Protein AF-A0A383CBG5-F1 (afdb_monomer)

Foldseek 3Di:
DPLAALQLQLQVCLLQLHHSDRPDQPPPDPVSVVVVVVSVVVCVVPVVCRPPGNAAFLAQEEEEDAVVCVVVVNCQQVLVSVLLVLQCLQQQHDYHYYYLVCVVVDPLQSHQEYEYEQCVSHDCVVVLVCVVVNRAYAYEYADDDPVSVVVCVVSVHNYQYDFDRDDDDNGPRVSSVVVCCVRVPDHQWDWPDGSQWHWTWHDDVPDIDIRIRGRDFQPPFDDDDPVSGGDGDDIDTPDGD

InterPro domains:
  IPR029062 Class I glutamine amidotransferase-like [G3DSA:3.40.50.880] (58-203)

Mean predicted aligned error: 8.1 Å

pLDDT: mean 79.39, std 11.66, range [37.66, 95.56]

Structure (mmCIF, N/CA/C/O backbone):
data_AF-A0A383CBG5-F1
#
_entry.id   AF-A0A383CBG5-F1
#
loop_
_atom_site.group_PDB
_atom_site.id
_atom_site.type_symbol
_atom_site.label_atom_id
_atom_site.label_alt_id
_atom_site.label_comp_id
_atom_site.label_asym_id
_atom_site.label_entity_id
_atom_site.label_seq_id
_atom_site.pdbx_PDB_ins_code
_atom_site.Cartn_x
_atom_site.Cartn_y
_atom_site.Cartn_z
_atom_site.occupancy
_atom_site.B_iso_or_equiv
_atom_site.auth_seq_id
_atom_site.auth_comp_id
_atom_site.auth_asym_id
_atom_site.auth_atom_id
_atom_site.pdbx_PDB_model_num
ATOM 1 N N . TYR A 1 1 ? 3.954 9.211 -10.609 1.00 37.66 1 TYR A N 1
ATOM 2 C CA . TYR A 1 1 ? 4.202 7.925 -11.284 1.00 37.66 1 TYR A CA 1
ATOM 3 C C . TYR A 1 1 ? 5.132 8.175 -12.455 1.00 37.66 1 TYR A C 1
ATOM 5 O O . TYR A 1 1 ? 4.935 9.170 -13.144 1.00 37.66 1 TYR A O 1
ATOM 13 N N . ASP A 1 2 ? 6.171 7.361 -12.637 1.00 48.19 2 ASP A N 1
ATOM 14 C CA . ASP A 1 2 ? 7.091 7.518 -13.769 1.00 48.19 2 ASP A CA 1
ATOM 15 C C . ASP A 1 2 ? 6.611 6.664 -14.949 1.00 48.19 2 ASP A C 1
ATOM 17 O O . ASP A 1 2 ? 6.934 5.485 -15.063 1.00 48.19 2 ASP A O 1
ATOM 21 N N . PHE A 1 3 ? 5.782 7.275 -15.797 1.00 40.53 3 PHE A N 1
ATOM 22 C CA . PHE A 1 3 ? 5.119 6.630 -16.934 1.00 40.53 3 PHE A CA 1
ATOM 23 C C . PHE A 1 3 ? 6.060 6.285 -18.102 1.00 40.53 3 PHE A C 1
ATOM 25 O O . PHE A 1 3 ? 5.602 5.758 -19.112 1.00 40.53 3 PHE A O 1
ATOM 32 N N . TYR A 1 4 ? 7.360 6.570 -17.982 1.00 51.75 4 TYR A N 1
ATOM 33 C CA . TYR A 1 4 ? 8.340 6.403 -19.057 1.00 51.75 4 TYR A CA 1
ATOM 34 C C . TYR A 1 4 ? 9.283 5.213 -18.841 1.00 51.75 4 TYR A C 1
ATOM 36 O O . TYR A 1 4 ? 10.259 5.079 -19.574 1.00 51.75 4 TYR A O 1
ATOM 44 N N . ARG A 1 5 ? 9.027 4.353 -17.843 1.00 64.69 5 ARG A N 1
ATOM 45 C CA . ARG A 1 5 ? 9.898 3.227 -17.459 1.00 64.69 5 ARG A CA 1
ATOM 46 C C . ARG A 1 5 ? 9.247 1.874 -17.778 1.00 64.69 5 ARG A C 1
ATOM 48 O O . ARG A 1 5 ? 8.576 1.314 -16.912 1.00 64.69 5 ARG A O 1
ATOM 55 N N . PRO A 1 6 ? 9.434 1.312 -18.983 1.00 64.00 6 PRO A N 1
ATOM 56 C CA . PRO A 1 6 ? 8.722 0.104 -19.389 1.00 64.00 6 PRO A CA 1
ATOM 57 C C . PRO A 1 6 ? 9.034 -1.119 -18.513 1.00 64.00 6 PRO A C 1
ATOM 59 O O . PRO A 1 6 ? 8.096 -1.777 -18.077 1.00 64.00 6 PRO A O 1
ATOM 62 N N . ARG A 1 7 ? 10.304 -1.398 -18.168 1.00 69.81 7 ARG A N 1
ATOM 63 C CA . ARG A 1 7 ? 10.644 -2.567 -17.326 1.00 69.81 7 ARG A CA 1
ATOM 64 C C . ARG A 1 7 ? 10.063 -2.454 -15.920 1.00 69.81 7 ARG A C 1
ATOM 66 O O . ARG A 1 7 ? 9.447 -3.396 -15.441 1.00 69.81 7 ARG A O 1
ATOM 73 N N . TYR A 1 8 ? 10.237 -1.287 -15.298 1.00 72.44 8 TYR A N 1
ATOM 74 C CA . TYR A 1 8 ? 9.659 -0.944 -13.997 1.00 72.44 8 TYR A CA 1
ATOM 75 C C . TYR A 1 8 ? 8.144 -1.152 -14.008 1.00 72.44 8 TYR A C 1
ATOM 77 O O . TYR A 1 8 ? 7.627 -1.918 -13.207 1.00 72.44 8 TYR A O 1
ATOM 85 N N . MET A 1 9 ? 7.444 -0.507 -14.948 1.00 73.62 9 MET A N 1
ATOM 86 C CA . MET A 1 9 ? 5.984 -0.525 -14.986 1.00 73.62 9 MET A CA 1
ATOM 87 C C . MET A 1 9 ? 5.449 -1.924 -15.238 1.00 73.62 9 MET A C 1
ATOM 89 O O . MET A 1 9 ? 4.504 -2.335 -14.580 1.00 73.62 9 MET A O 1
ATOM 93 N N . MET A 1 10 ? 6.037 -2.654 -16.187 1.00 76.75 10 MET A N 1
ATOM 94 C CA . MET A 1 10 ? 5.589 -4.008 -16.483 1.00 76.75 10 MET A CA 1
ATOM 95 C C . MET A 1 10 ? 5.876 -4.956 -15.321 1.00 76.75 10 MET A C 1
ATOM 97 O O . MET A 1 10 ? 5.038 -5.806 -15.041 1.00 76.75 10 MET A O 1
ATOM 101 N N . ALA A 1 11 ? 7.001 -4.787 -14.619 1.00 80.00 11 ALA A N 1
ATOM 102 C CA . ALA A 1 11 ? 7.347 -5.617 -13.472 1.00 80.00 11 ALA A CA 1
ATOM 103 C C . ALA A 1 11 ? 6.549 -5.313 -12.219 1.00 80.00 11 ALA A C 1
ATOM 105 O O . ALA A 1 11 ? 6.098 -6.249 -11.567 1.00 80.00 11 ALA A 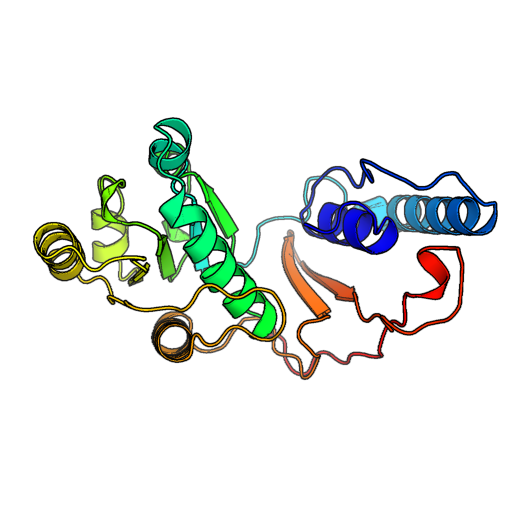O 1
ATOM 106 N N . GLU A 1 12 ? 6.302 -4.044 -11.921 1.00 79.25 12 GLU A N 1
ATOM 107 C CA . GLU A 1 12 ? 5.394 -3.650 -10.850 1.00 79.25 12 GLU A CA 1
ATOM 108 C C . GLU A 1 12 ? 3.965 -4.106 -11.172 1.00 79.25 12 GLU A C 1
ATOM 110 O O . GLU A 1 12 ? 3.332 -4.762 -10.352 1.00 79.25 12 GLU A O 1
ATOM 115 N N . ALA A 1 13 ? 3.469 -3.861 -12.391 1.00 79.44 13 ALA A N 1
ATOM 116 C CA . ALA A 1 13 ? 2.137 -4.298 -12.803 1.00 79.44 13 ALA A CA 1
ATOM 117 C C . ALA A 1 13 ? 1.992 -5.824 -12.724 1.00 79.44 13 ALA A C 1
ATOM 119 O O . ALA A 1 13 ? 1.032 -6.311 -12.129 1.00 79.44 13 ALA A O 1
ATOM 120 N N . ALA A 1 14 ? 2.964 -6.578 -13.249 1.00 82.00 14 ALA A N 1
ATOM 121 C CA . ALA A 1 14 ? 2.980 -8.031 -13.136 1.00 82.00 14 ALA A CA 1
ATOM 122 C C . ALA A 1 14 ? 3.023 -8.476 -11.670 1.00 82.00 14 ALA A C 1
ATOM 124 O O . ALA A 1 14 ? 2.244 -9.344 -11.293 1.00 82.00 14 ALA A O 1
ATOM 125 N N . ALA A 1 15 ? 3.869 -7.865 -10.832 1.00 83.38 15 ALA A N 1
ATOM 126 C CA . ALA A 1 15 ? 3.977 -8.156 -9.400 1.00 83.38 15 ALA A CA 1
ATOM 127 C C . ALA A 1 15 ? 2.712 -7.794 -8.610 1.00 83.38 15 ALA A C 1
ATOM 129 O O . ALA A 1 15 ? 2.429 -8.441 -7.610 1.00 83.38 15 ALA A O 1
ATOM 130 N N . LEU A 1 16 ? 1.910 -6.838 -9.076 1.00 78.31 16 LEU A N 1
ATOM 131 C CA . LEU A 1 16 ? 0.624 -6.467 -8.480 1.00 78.31 16 LEU A CA 1
ATOM 132 C C . LEU A 1 16 ? -0.566 -7.266 -9.043 1.00 78.31 16 LEU A C 1
ATOM 134 O O . LEU A 1 16 ? -1.712 -7.011 -8.673 1.00 78.31 16 LEU A O 1
ATOM 138 N N . GLY A 1 17 ? -0.321 -8.235 -9.932 1.00 75.88 17 GLY A N 1
ATOM 139 C CA . GLY A 1 17 ? -1.361 -9.042 -10.577 1.00 75.88 17 GLY A CA 1
ATOM 140 C C . GLY A 1 17 ? -2.184 -8.264 -11.610 1.00 75.88 17 GLY A C 1
ATOM 141 O O . GLY A 1 17 ? -3.298 -8.670 -11.945 1.00 75.88 17 GLY A O 1
ATOM 142 N N . MET A 1 18 ? -1.661 -7.134 -12.086 1.00 74.19 18 MET A N 1
ATOM 143 C CA . MET A 1 18 ? -2.254 -6.304 -13.128 1.00 74.19 18 MET A CA 1
ATOM 144 C C . MET A 1 18 ? -1.780 -6.741 -14.518 1.00 74.19 18 MET A C 1
ATOM 146 O O . MET A 1 18 ? -0.811 -7.484 -14.677 1.00 74.19 18 MET A O 1
ATOM 150 N N . ILE A 1 19 ? -2.451 -6.232 -15.553 1.00 69.88 19 ILE A N 1
ATOM 151 C CA . ILE A 1 19 ? -1.978 -6.381 -16.930 1.00 69.88 19 ILE A CA 1
ATOM 152 C C . ILE A 1 19 ? -0.661 -5.611 -17.057 1.00 69.88 19 ILE A C 1
ATOM 154 O O . ILE A 1 19 ? -0.638 -4.386 -16.926 1.00 69.88 19 ILE A O 1
ATOM 158 N N . ALA A 1 20 ? 0.424 -6.334 -17.330 1.00 66.62 20 ALA A N 1
ATOM 159 C CA . ALA A 1 20 ? 1.754 -5.780 -17.548 1.00 66.62 20 ALA A CA 1
ATOM 160 C C . ALA A 1 20 ? 1.844 -5.071 -18.910 1.00 66.62 20 ALA A C 1
ATOM 162 O O . ALA A 1 20 ? 2.477 -5.547 -19.850 1.00 66.62 20 ALA A O 1
ATOM 163 N N . GLY A 1 21 ? 1.163 -3.933 -19.025 1.00 60.31 21 GLY A N 1
ATOM 164 C CA . GLY A 1 21 ? 1.212 -3.044 -20.179 1.00 60.31 21 GLY A CA 1
ATOM 165 C C . GLY A 1 21 ? 1.902 -1.737 -19.813 1.00 60.31 21 GLY A C 1
ATOM 166 O O . GLY A 1 21 ? 1.495 -1.050 -18.878 1.00 60.31 21 GLY A O 1
ATOM 167 N N . ALA A 1 22 ? 2.932 -1.355 -20.561 1.00 58.69 22 ALA A N 1
ATOM 168 C CA . ALA A 1 22 ? 3.469 -0.003 -20.477 1.00 58.69 22 ALA A CA 1
ATOM 169 C C . ALA A 1 22 ? 2.603 0.936 -21.341 1.00 58.69 22 ALA A C 1
ATOM 171 O O . ALA A 1 22 ? 2.422 0.706 -22.533 1.00 58.69 22 ALA A O 1
ATOM 172 N N . ILE A 1 23 ? 2.039 1.981 -20.724 1.00 55.19 23 ILE A N 1
ATOM 173 C CA . ILE A 1 23 ? 1.100 2.925 -21.372 1.00 55.19 23 ILE A CA 1
ATOM 174 C C . ILE A 1 23 ? 1.820 3.816 -22.398 1.00 55.19 23 ILE A C 1
ATOM 176 O O . ILE A 1 23 ? 1.244 4.195 -23.413 1.00 55.19 23 ILE A O 1
ATOM 180 N N . ALA A 1 24 ? 3.096 4.119 -22.154 1.00 54.53 24 ALA A N 1
ATOM 181 C CA . ALA A 1 24 ? 3.956 4.871 -23.056 1.00 54.53 24 ALA A CA 1
ATOM 182 C C . ALA A 1 24 ? 5.275 4.111 -23.235 1.00 54.53 24 ALA A C 1
ATOM 184 O O . ALA A 1 24 ? 6.303 4.471 -22.666 1.00 54.53 24 ALA A O 1
ATOM 185 N N . VAL A 1 25 ? 5.244 3.012 -23.992 1.00 55.78 25 VAL A N 1
ATOM 186 C CA . VAL A 1 25 ? 6.484 2.350 -24.416 1.00 55.78 25 VAL A CA 1
ATOM 187 C C . VAL A 1 25 ? 7.185 3.284 -25.404 1.00 55.78 25 VAL A C 1
ATOM 189 O O . VAL A 1 25 ? 6.605 3.597 -26.449 1.00 55.78 25 VAL A O 1
ATOM 192 N N . PRO A 1 26 ? 8.425 3.732 -25.141 1.00 56.59 26 PRO A N 1
ATOM 193 C CA . PRO A 1 26 ? 9.222 4.353 -26.180 1.00 56.59 26 PRO A CA 1
ATOM 194 C C . PRO A 1 26 ? 9.589 3.261 -27.193 1.00 56.59 26 PRO A C 1
ATOM 196 O O . PRO A 1 26 ? 10.608 2.598 -27.072 1.00 56.59 26 PRO A O 1
ATOM 199 N N . HIS A 1 27 ? 8.767 3.063 -28.222 1.00 58.06 27 HIS A N 1
ATOM 200 C CA . HIS A 1 27 ? 9.100 2.226 -29.385 1.00 58.06 27 HIS A CA 1
ATOM 201 C C . HIS A 1 27 ? 10.138 2.906 -30.304 1.00 58.06 27 HIS A C 1
ATOM 203 O O . HIS A 1 27 ? 10.143 2.703 -31.515 1.00 58.06 27 HIS A O 1
ATOM 209 N N . GLY A 1 28 ? 10.989 3.771 -29.748 1.00 65.06 28 GLY A N 1
ATOM 210 C CA . GLY A 1 28 ? 11.859 4.653 -30.521 1.00 65.06 28 GLY A CA 1
ATOM 211 C C . GLY A 1 28 ? 13.150 3.994 -30.999 1.00 65.06 28 GLY A C 1
ATOM 212 O O . GLY A 1 28 ? 13.804 4.546 -31.881 1.00 65.06 28 GLY A O 1
ATOM 213 N N . THR A 1 29 ? 13.537 2.849 -30.420 1.00 73.50 29 THR A N 1
ATOM 214 C CA . THR A 1 29 ? 14.807 2.166 -30.711 1.00 73.50 29 THR A CA 1
ATOM 215 C C . THR A 1 29 ? 14.663 0.640 -30.736 1.00 73.50 29 THR A C 1
ATOM 217 O O . THR A 1 29 ? 13.731 0.076 -30.155 1.00 73.50 29 THR A O 1
ATOM 220 N N . LYS A 1 30 ? 15.604 -0.049 -31.399 1.00 80.00 30 LYS A N 1
ATOM 221 C CA . LYS A 1 30 ? 15.668 -1.520 -31.407 1.00 80.00 30 LYS A CA 1
ATOM 222 C C . LYS A 1 30 ? 15.961 -2.068 -30.009 1.00 80.00 30 LYS A C 1
ATOM 224 O O . LYS A 1 30 ? 15.413 -3.094 -29.619 1.00 80.00 30 LYS A O 1
ATOM 229 N N . GLU A 1 31 ? 16.790 -1.366 -29.249 1.00 75.31 31 GLU A N 1
ATOM 230 C CA . GLU A 1 31 ? 17.184 -1.733 -27.894 1.00 75.31 31 GLU A CA 1
ATOM 231 C C . GLU A 1 31 ? 15.979 -1.760 -26.944 1.00 75.31 31 GLU A C 1
ATOM 233 O O . GLU A 1 31 ? 15.860 -2.675 -26.126 1.00 75.31 31 GLU A O 1
ATOM 238 N N . ASP A 1 32 ? 15.061 -0.797 -27.081 1.00 72.88 32 ASP A N 1
ATOM 239 C CA . ASP A 1 32 ? 13.811 -0.775 -26.315 1.00 72.88 32 ASP A CA 1
ATOM 240 C C . ASP A 1 32 ? 12.909 -1.962 -26.711 1.00 72.88 32 ASP A C 1
ATOM 242 O O . ASP A 1 32 ? 12.380 -2.655 -25.840 1.00 72.88 32 ASP A O 1
ATOM 246 N N . ALA A 1 33 ? 12.793 -2.272 -28.009 1.00 77.38 33 ALA A N 1
ATOM 247 C CA . ALA A 1 33 ? 12.004 -3.409 -28.495 1.00 77.38 33 ALA A CA 1
ATOM 248 C C . ALA A 1 33 ? 12.542 -4.768 -28.005 1.00 77.38 33 ALA A C 1
ATOM 250 O O . ALA A 1 33 ? 11.770 -5.602 -27.528 1.00 77.38 33 ALA A O 1
ATOM 251 N N . ASP A 1 34 ? 13.859 -4.980 -28.053 1.00 80.69 34 ASP A N 1
ATOM 252 C CA . ASP A 1 34 ? 14.499 -6.222 -27.597 1.00 80.69 34 ASP A CA 1
ATOM 253 C C . ASP A 1 34 ? 14.323 -6.424 -26.079 1.00 80.69 34 ASP A C 1
ATOM 255 O O . ASP A 1 34 ? 14.195 -7.545 -25.580 1.00 80.69 34 ASP A O 1
ATOM 259 N N . VAL A 1 35 ? 14.286 -5.335 -25.311 1.00 77.06 35 VAL A N 1
ATOM 260 C CA . VAL A 1 35 ? 13.963 -5.366 -23.881 1.00 77.06 35 VAL A CA 1
ATOM 261 C C . VAL A 1 35 ? 12.526 -5.783 -23.625 1.00 77.06 35 VAL A C 1
ATOM 263 O O . VAL A 1 35 ? 12.297 -6.650 -22.783 1.00 77.06 35 VAL A O 1
ATOM 266 N N . MET A 1 36 ? 11.581 -5.191 -24.349 1.00 77.56 36 MET A N 1
ATOM 267 C CA . MET A 1 36 ? 10.166 -5.529 -24.223 1.00 77.56 36 MET A CA 1
ATOM 268 C C . MET A 1 36 ? 9.925 -6.992 -24.577 1.00 77.56 36 MET A C 1
ATOM 270 O O . MET A 1 36 ? 9.272 -7.703 -23.821 1.00 77.56 36 MET A O 1
ATOM 274 N N . ALA A 1 37 ? 10.518 -7.468 -25.675 1.00 82.19 37 ALA A N 1
ATOM 275 C CA . ALA A 1 37 ? 10.410 -8.859 -26.096 1.00 82.19 37 ALA A CA 1
ATOM 276 C C . ALA A 1 37 ? 10.931 -9.821 -25.020 1.00 82.19 37 ALA A C 1
ATOM 278 O O . ALA A 1 37 ? 10.260 -10.800 -24.701 1.00 82.19 37 ALA A O 1
ATOM 279 N N . ARG A 1 38 ? 12.085 -9.520 -24.406 1.00 83.50 38 ARG A N 1
ATOM 280 C CA . ARG A 1 38 ? 12.605 -10.314 -23.280 1.00 83.50 38 ARG A CA 1
ATOM 281 C C . ARG A 1 38 ? 11.665 -10.305 -22.079 1.00 83.50 38 ARG A C 1
ATOM 283 O O . ARG A 1 38 ? 11.485 -11.348 -21.465 1.00 83.50 38 ARG A O 1
ATOM 290 N N . TYR A 1 39 ? 11.069 -9.159 -21.754 1.00 80.94 39 TYR A N 1
ATOM 291 C CA . TYR A 1 39 ? 10.165 -9.047 -20.612 1.00 80.94 39 TYR A CA 1
ATOM 292 C C . TYR A 1 39 ? 8.851 -9.807 -20.836 1.00 80.94 39 TYR A C 1
ATOM 294 O O . TYR A 1 39 ? 8.436 -10.590 -19.987 1.00 80.94 39 TYR A O 1
ATOM 302 N N . CYS A 1 40 ? 8.232 -9.648 -22.009 1.00 82.69 40 CYS A N 1
ATOM 303 C CA . CYS A 1 40 ? 7.051 -10.420 -22.391 1.00 82.69 40 CYS A CA 1
ATOM 304 C C . CYS A 1 40 ? 7.347 -11.923 -22.399 1.00 82.69 40 CYS A C 1
ATOM 306 O O . CYS A 1 40 ? 6.559 -12.694 -21.865 1.00 82.69 40 CYS A O 1
ATOM 308 N N . LYS A 1 41 ? 8.500 -12.329 -22.948 1.00 88.44 41 LYS A N 1
ATOM 309 C CA . LYS A 1 41 ? 8.933 -13.728 -22.947 1.00 88.44 41 LYS A CA 1
ATOM 310 C C . LYS A 1 41 ? 9.103 -14.270 -21.525 1.00 88.44 41 LYS A C 1
ATOM 312 O O . LYS A 1 41 ? 8.629 -15.360 -21.253 1.00 88.44 41 LYS A O 1
ATOM 317 N N . PHE A 1 42 ? 9.708 -13.505 -20.615 1.00 87.00 42 PHE A N 1
ATOM 318 C CA . PHE A 1 42 ? 9.828 -13.895 -19.207 1.00 87.00 42 PHE A CA 1
ATOM 319 C C . PHE A 1 42 ? 8.455 -14.110 -18.552 1.00 87.00 42 PHE A C 1
ATOM 321 O O . PHE A 1 42 ? 8.252 -15.107 -17.867 1.00 87.00 42 PHE A O 1
ATOM 328 N N . LEU A 1 43 ? 7.498 -13.201 -18.766 1.00 85.00 43 LEU A N 1
ATOM 329 C CA . LEU A 1 43 ? 6.146 -13.366 -18.224 1.00 85.00 43 LEU A CA 1
ATOM 330 C C . LEU A 1 43 ? 5.423 -14.591 -18.798 1.00 85.00 43 LEU A C 1
ATOM 332 O O . LEU A 1 43 ? 4.669 -15.231 -18.072 1.00 85.00 43 LEU A O 1
ATOM 336 N N . ASP A 1 44 ? 5.650 -14.903 -20.075 1.00 86.75 44 ASP A N 1
ATOM 337 C CA . ASP A 1 44 ? 5.079 -16.073 -20.750 1.00 86.75 44 ASP A CA 1
ATOM 338 C C . ASP A 1 44 ? 5.699 -17.385 -20.236 1.00 86.75 44 ASP A C 1
ATOM 340 O O . ASP A 1 44 ? 4.985 -18.313 -19.862 1.00 86.75 44 ASP A O 1
ATOM 344 N N . GLU A 1 45 ? 7.029 -17.434 -20.107 1.00 91.69 45 GLU A N 1
ATOM 345 C CA . GLU A 1 45 ? 7.770 -18.586 -19.567 1.00 91.69 45 GLU A CA 1
ATOM 346 C C . GLU A 1 45 ? 7.468 -18.862 -18.085 1.00 91.69 45 GLU A C 1
ATOM 348 O O . GLU A 1 45 ? 7.663 -19.986 -17.627 1.00 91.69 45 GLU A O 1
ATOM 353 N N . HIS A 1 46 ? 6.983 -17.858 -17.348 1.00 88.06 46 HIS A N 1
ATOM 354 C CA . HIS A 1 46 ? 6.627 -17.945 -15.927 1.00 88.06 46 HIS A CA 1
ATOM 355 C C . HIS A 1 46 ? 5.143 -17.686 -15.668 1.00 88.06 46 HIS A C 1
ATOM 357 O O . HIS A 1 46 ? 4.748 -17.229 -14.585 1.00 88.06 46 HIS A O 1
ATOM 363 N N . ALA A 1 47 ? 4.297 -17.935 -16.666 1.00 84.88 47 ALA A N 1
ATOM 364 C CA . ALA A 1 47 ? 2.894 -17.579 -16.590 1.00 84.88 47 ALA A CA 1
ATOM 365 C C . ALA A 1 47 ? 2.185 -18.257 -15.403 1.00 84.88 47 ALA A C 1
ATOM 367 O O . ALA A 1 47 ? 1.291 -17.666 -14.819 1.00 84.88 47 ALA A O 1
ATOM 368 N N . GLU A 1 48 ? 2.613 -19.424 -14.927 1.00 83.69 48 GLU A N 1
ATOM 369 C CA . GLU A 1 48 ? 2.067 -20.079 -13.728 1.00 83.69 48 GLU A CA 1
ATOM 370 C C . GLU A 1 48 ? 2.219 -19.257 -12.431 1.00 83.69 48 GLU A C 1
ATOM 372 O O . GLU A 1 48 ? 1.438 -19.413 -11.478 1.00 83.69 48 GLU A O 1
ATOM 377 N N . ILE A 1 49 ? 3.220 -18.374 -12.378 1.00 82.25 49 ILE A N 1
ATOM 378 C CA . ILE A 1 49 ? 3.451 -17.446 -11.266 1.00 82.25 49 ILE A CA 1
ATOM 379 C C . ILE A 1 49 ? 2.496 -16.256 -11.390 1.00 82.25 49 ILE A C 1
ATOM 381 O O . ILE A 1 49 ? 1.837 -15.910 -10.407 1.00 82.25 49 ILE A O 1
ATOM 385 N N . PHE A 1 50 ? 2.354 -15.702 -12.594 1.00 78.88 50 PHE A N 1
ATOM 386 C CA . PHE A 1 50 ? 1.631 -14.449 -12.851 1.00 78.88 50 PHE A CA 1
ATOM 387 C C . PHE A 1 50 ? 0.145 -14.624 -13.236 1.00 78.88 50 PHE A C 1
ATOM 389 O O . PHE A 1 50 ? -0.641 -13.681 -13.147 1.00 78.88 50 PHE A O 1
ATOM 396 N N . GLN A 1 51 ? -0.283 -15.825 -13.630 1.00 68.56 51 GLN A N 1
ATOM 397 C CA . GLN A 1 51 ? -1.673 -16.152 -13.961 1.00 68.56 51 GLN A CA 1
ATOM 398 C C . GLN A 1 51 ? -2.558 -16.139 -12.698 1.00 68.56 51 GLN A C 1
ATOM 400 O O . GLN A 1 51 ? -2.158 -16.611 -11.625 1.00 68.56 51 GLN A O 1
ATOM 405 N N . ASN A 1 52 ? -3.797 -15.654 -12.874 1.00 60.81 52 ASN A N 1
ATOM 406 C CA . ASN A 1 52 ? -4.900 -15.578 -11.896 1.00 60.81 52 ASN A CA 1
ATOM 407 C C . ASN A 1 52 ? -4.788 -14.526 -10.777 1.00 60.81 52 ASN A C 1
ATOM 409 O O . ASN A 1 52 ? -5.393 -14.718 -9.724 1.00 60.81 52 ASN A O 1
ATOM 413 N N . GLN A 1 53 ? -4.073 -13.414 -11.013 1.00 64.50 53 GLN A N 1
ATOM 414 C CA . GLN A 1 53 ? -3.628 -12.472 -9.969 1.00 64.50 53 GLN A CA 1
ATOM 415 C C . GLN A 1 53 ? -2.675 -13.211 -9.006 1.00 64.50 53 GLN A C 1
ATOM 417 O O . GLN A 1 53 ? -2.828 -14.405 -8.763 1.00 64.50 53 GLN A O 1
ATOM 422 N N . ASN A 1 54 ? -1.622 -12.577 -8.489 1.00 72.81 54 ASN A N 1
ATOM 423 C CA . ASN A 1 54 ? -0.511 -13.286 -7.819 1.00 72.81 54 ASN A CA 1
ATOM 424 C C . ASN A 1 54 ? -0.879 -14.098 -6.557 1.00 72.81 54 ASN A C 1
ATOM 426 O O . ASN A 1 54 ? -0.015 -14.714 -5.941 1.00 72.81 54 ASN A O 1
ATOM 430 N N . GLY A 1 55 ? -2.160 -14.189 -6.213 1.00 81.88 55 GLY A N 1
ATOM 431 C CA . GLY A 1 55 ? -2.724 -14.873 -5.068 1.00 81.88 55 GLY A CA 1
ATOM 432 C C . GLY A 1 55 ? -3.334 -13.854 -4.121 1.00 81.88 55 GLY A C 1
ATOM 433 O O . GLY A 1 55 ? -3.666 -12.732 -4.507 1.00 81.88 55 GLY A O 1
ATOM 434 N N . GLU A 1 56 ? -3.458 -14.233 -2.857 1.00 88.06 56 GLU A N 1
ATOM 435 C CA . GLU A 1 56 ? -3.883 -13.309 -1.813 1.00 88.06 56 GLU A CA 1
ATOM 436 C C . GLU A 1 56 ? -2.692 -12.459 -1.352 1.00 88.06 56 GLU A C 1
ATOM 438 O O . GLU A 1 56 ? -1.646 -12.998 -0.977 1.00 88.06 56 GLU A O 1
ATOM 443 N N . SER A 1 57 ? -2.842 -11.130 -1.369 1.00 88.75 57 SER A N 1
ATOM 444 C CA . SER A 1 57 ? -1.838 -10.210 -0.819 1.00 88.75 57 SER A CA 1
ATOM 445 C C . SER A 1 57 ? -1.568 -10.541 0.646 1.00 88.75 57 SER A C 1
ATOM 447 O O . SER A 1 57 ? -2.490 -10.723 1.444 1.00 88.75 57 SER A O 1
ATOM 449 N N . THR A 1 58 ? -0.294 -10.598 1.026 1.00 90.69 58 THR A N 1
ATOM 450 C CA . THR A 1 58 ? 0.091 -10.830 2.425 1.00 90.69 58 THR A CA 1
ATOM 451 C C . THR A 1 58 ? 0.110 -9.567 3.281 1.00 90.69 58 THR A C 1
ATOM 453 O O . THR A 1 58 ? 0.413 -9.651 4.477 1.00 90.69 58 THR A O 1
ATOM 456 N N . ALA A 1 59 ? -0.247 -8.421 2.693 1.00 91.62 59 ALA A N 1
ATOM 457 C CA . ALA A 1 59 ? -0.302 -7.130 3.357 1.00 91.62 59 ALA A CA 1
ATOM 458 C C . ALA A 1 59 ? -1.080 -7.192 4.679 1.00 91.62 59 ALA A C 1
ATOM 460 O O . ALA A 1 59 ? -2.202 -7.693 4.760 1.00 91.62 59 ALA A O 1
ATOM 461 N N . LYS A 1 60 ? -0.484 -6.621 5.729 1.00 93.50 60 LYS A N 1
ATOM 462 C CA . LYS A 1 60 ? -1.135 -6.413 7.037 1.00 93.50 60 LYS A CA 1
ATOM 463 C C . LYS A 1 60 ? -1.575 -4.974 7.257 1.00 93.50 60 LYS A C 1
ATOM 465 O O . LYS A 1 60 ? -2.141 -4.655 8.300 1.00 93.50 60 LYS A O 1
ATOM 470 N N . VAL A 1 61 ? -1.355 -4.126 6.262 1.00 95.31 61 VAL A N 1
ATOM 471 C CA . VAL A 1 61 ? -1.670 -2.705 6.292 1.00 95.31 61 VAL A CA 1
ATOM 472 C C . VAL A 1 61 ? -2.573 -2.377 5.114 1.00 95.31 61 VAL A C 1
ATOM 474 O O . VAL A 1 61 ? -2.289 -2.785 3.990 1.00 95.31 61 VAL A O 1
ATOM 477 N N . LEU A 1 62 ? -3.639 -1.628 5.375 1.00 95.31 62 LEU A N 1
ATOM 478 C CA . LEU A 1 62 ? -4.479 -1.022 4.350 1.00 95.31 62 LEU A CA 1
ATOM 479 C C . LEU A 1 62 ? -4.255 0.489 4.332 1.00 95.31 62 LEU A C 1
ATOM 481 O O . LEU A 1 62 ? -4.422 1.142 5.361 1.00 95.31 62 LEU A O 1
ATOM 485 N N . LEU A 1 63 ? -3.927 1.050 3.171 1.00 95.44 63 LEU A N 1
ATOM 486 C CA . LEU A 1 63 ? -3.918 2.490 2.931 1.00 95.44 63 LEU A CA 1
ATOM 487 C C . LEU A 1 63 ? -5.224 2.906 2.252 1.00 95.44 63 LEU A C 1
ATOM 489 O O . LEU A 1 63 ? -5.539 2.442 1.155 1.00 95.44 63 LEU A O 1
ATOM 493 N N . VAL A 1 64 ? -5.977 3.789 2.904 1.00 92.69 64 VAL A N 1
ATOM 494 C CA . VAL A 1 64 ? -7.267 4.270 2.403 1.00 92.69 64 VAL A CA 1
ATOM 495 C C . VAL A 1 64 ? -7.080 5.523 1.559 1.00 92.69 64 VAL A C 1
ATOM 497 O O . VAL A 1 64 ? -6.579 6.534 2.051 1.00 92.69 64 VAL A O 1
ATOM 500 N N . TYR A 1 65 ? -7.529 5.469 0.307 1.00 89.88 65 TYR A N 1
ATOM 501 C CA . TYR A 1 65 ? -7.548 6.606 -0.609 1.00 89.88 65 TYR A CA 1
ATOM 502 C C . TYR A 1 65 ? -8.833 7.426 -0.454 1.00 89.88 65 TYR A C 1
ATOM 504 O O . TYR A 1 65 ? -9.913 6.864 -0.630 1.00 89.88 65 TYR A O 1
ATOM 512 N N . PRO A 1 66 ? -8.759 8.744 -0.187 1.00 87.00 66 PRO A N 1
ATOM 513 C CA . PRO A 1 66 ? -9.938 9.580 0.028 1.00 87.00 66 PRO A CA 1
ATOM 514 C C . PRO A 1 66 ? -10.600 9.965 -1.310 1.00 87.00 66 PRO A C 1
ATOM 516 O O . PRO A 1 66 ? -10.656 11.143 -1.680 1.00 87.00 66 PRO A O 1
ATOM 519 N N . ARG A 1 67 ? -11.073 8.975 -2.081 1.00 87.69 67 ARG A N 1
ATOM 520 C CA . ARG A 1 67 ? -11.662 9.174 -3.415 1.00 87.69 67 ARG A CA 1
ATOM 521 C C . ARG A 1 67 ? -12.884 10.072 -3.351 1.00 87.69 67 ARG A C 1
ATOM 523 O O . ARG A 1 67 ? -13.016 10.963 -4.185 1.00 87.69 67 ARG A O 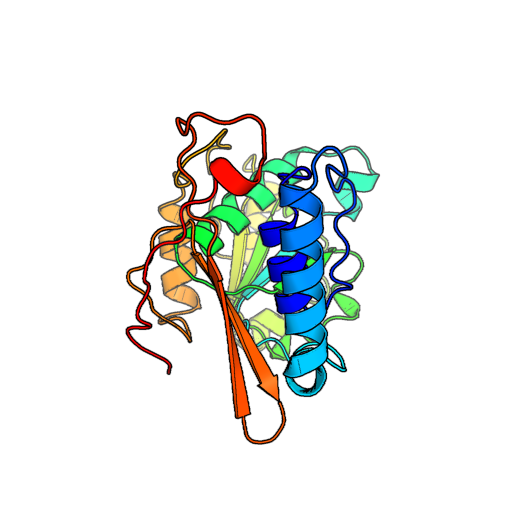1
ATOM 530 N N . THR A 1 68 ? -13.740 9.881 -2.353 1.00 86.56 68 THR A N 1
ATOM 531 C CA . THR A 1 68 ? -14.951 10.689 -2.164 1.00 86.56 68 THR A CA 1
ATOM 532 C C . THR A 1 68 ? -14.602 12.172 -2.016 1.00 86.56 68 THR A C 1
ATOM 534 O O . THR A 1 68 ? -15.214 13.032 -2.650 1.00 86.56 68 THR A O 1
ATOM 537 N N . ALA A 1 69 ? -13.567 12.491 -1.232 1.00 83.81 69 ALA A N 1
ATOM 538 C CA . ALA A 1 69 ? -13.080 13.861 -1.091 1.00 83.81 69 ALA A CA 1
ATOM 539 C C . ALA A 1 69 ? -12.423 14.378 -2.383 1.00 83.81 69 ALA A C 1
ATOM 541 O O . ALA A 1 69 ? -12.701 15.508 -2.790 1.00 83.81 69 ALA A O 1
ATOM 542 N N . SER A 1 70 ? -11.620 13.545 -3.052 1.00 85.81 70 SER A N 1
ATOM 543 C CA . SER A 1 70 ? -10.963 13.894 -4.317 1.00 85.81 70 SER A CA 1
ATOM 544 C C . SER A 1 70 ? -11.969 14.207 -5.428 1.00 85.81 70 SER A C 1
ATOM 546 O O . SER A 1 70 ? -11.802 15.194 -6.140 1.00 85.81 70 SER A O 1
ATOM 548 N N . HIS A 1 71 ? -13.038 13.416 -5.565 1.00 87.62 71 HIS A N 1
ATOM 549 C CA . HIS A 1 71 ? -14.118 13.659 -6.529 1.00 87.62 71 HIS A CA 1
ATOM 550 C C . HIS A 1 71 ? -14.908 14.938 -6.219 1.00 87.62 71 HIS A C 1
ATOM 552 O O . HIS A 1 71 ? -15.420 15.576 -7.132 1.00 87.62 71 HIS A O 1
ATOM 558 N N . ALA A 1 72 ? -14.952 15.355 -4.952 1.00 86.38 72 ALA A N 1
ATOM 559 C CA . ALA A 1 72 ? -15.509 16.642 -4.537 1.00 86.38 72 ALA A CA 1
ATOM 560 C C . ALA A 1 72 ? -14.529 17.825 -4.715 1.00 86.38 72 ALA A C 1
ATOM 562 O O . ALA A 1 72 ? -14.788 18.915 -4.209 1.00 86.38 72 ALA A O 1
ATOM 563 N N . GLY A 1 73 ? -13.387 17.624 -5.384 1.00 86.06 73 GLY A N 1
ATOM 564 C CA . GLY A 1 73 ? -12.385 18.664 -5.645 1.00 86.06 73 GLY A CA 1
ATOM 565 C C . GLY A 1 73 ? -11.418 18.938 -4.488 1.00 86.06 73 GLY A C 1
ATOM 566 O O . GLY A 1 73 ? -10.619 19.870 -4.566 1.00 86.06 73 GLY A O 1
ATOM 567 N N . ARG A 1 74 ? -11.446 18.139 -3.412 1.00 82.31 74 ARG A N 1
ATOM 568 C CA . ARG A 1 74 ? -10.512 18.272 -2.282 1.00 82.31 74 ARG A CA 1
ATOM 569 C C . ARG A 1 74 ? -9.274 17.410 -2.520 1.00 82.31 74 ARG A C 1
ATOM 571 O O . ARG A 1 74 ? -9.290 16.207 -2.283 1.00 82.31 74 ARG A O 1
ATOM 578 N N . ILE A 1 75 ? -8.193 18.041 -2.974 1.00 77.75 75 ILE A N 1
ATOM 579 C CA . ILE A 1 75 ? -6.947 17.356 -3.369 1.00 77.75 75 IL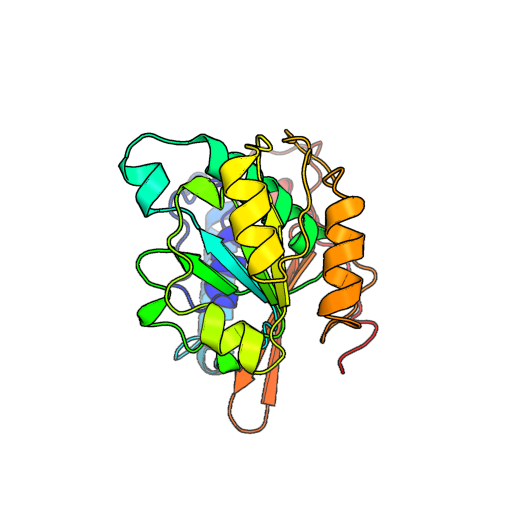E A CA 1
ATOM 580 C C . ILE A 1 75 ? -5.907 17.229 -2.250 1.00 77.75 75 ILE A C 1
ATOM 582 O O . ILE A 1 75 ? -4.914 16.526 -2.416 1.00 77.75 75 ILE A O 1
ATOM 586 N N . ASP A 1 76 ? -6.144 17.873 -1.106 1.00 73.19 76 ASP A N 1
ATOM 587 C CA . ASP A 1 76 ? -5.211 17.930 0.025 1.00 73.19 76 ASP A CA 1
ATOM 588 C C . ASP A 1 76 ? -4.719 16.535 0.472 1.00 73.19 76 ASP A C 1
ATOM 590 O O . ASP A 1 76 ? -3.554 16.366 0.842 1.00 73.19 76 ASP A O 1
ATOM 594 N N . GLY A 1 77 ? -5.568 15.509 0.357 1.00 76.69 77 GLY A N 1
ATOM 595 C CA . GLY A 1 77 ? -5.227 14.150 0.779 1.00 76.69 77 GLY A CA 1
ATOM 596 C C . GLY A 1 77 ? -4.343 13.356 -0.154 1.00 76.69 77 GLY A C 1
ATOM 597 O O . GLY A 1 77 ? -3.701 12.410 0.296 1.00 76.69 77 GLY A O 1
ATOM 598 N N . ILE A 1 78 ? -4.235 13.760 -1.418 1.00 81.69 78 ILE A N 1
ATOM 599 C CA . ILE A 1 78 ? -3.378 13.075 -2.392 1.00 81.69 78 ILE A CA 1
ATOM 600 C C . ILE A 1 78 ? -1.913 13.162 -1.954 1.00 81.69 78 ILE A C 1
ATOM 602 O O . ILE A 1 78 ? -1.179 12.179 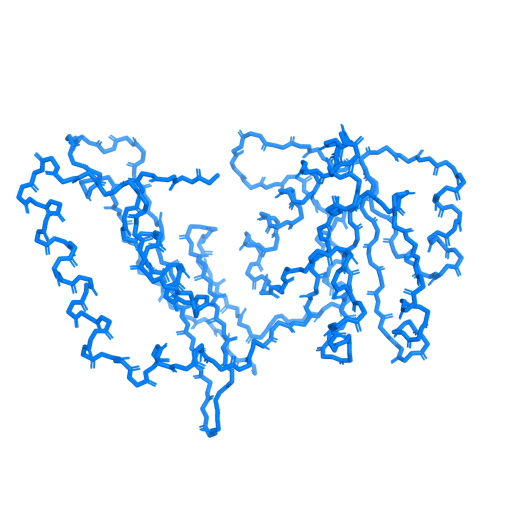-2.019 1.00 81.69 78 ILE A O 1
ATOM 606 N N . GLU A 1 79 ? -1.491 14.307 -1.422 1.00 83.06 79 GLU A N 1
ATOM 607 C CA . GLU A 1 79 ? -0.121 14.471 -0.939 1.00 83.06 79 GLU A CA 1
ATOM 608 C C . GLU A 1 79 ? 0.170 13.595 0.290 1.00 83.06 79 GLU A C 1
ATOM 610 O O . GLU A 1 79 ? 1.276 13.076 0.434 1.00 83.06 79 GLU A O 1
ATOM 615 N N . MET A 1 80 ? -0.812 13.389 1.174 1.00 86.12 80 MET A N 1
ATOM 616 C CA . MET A 1 80 ? -0.638 12.527 2.351 1.00 86.12 80 MET A CA 1
ATOM 617 C C . MET A 1 80 ? -0.633 11.041 1.984 1.00 86.12 80 MET A C 1
ATOM 619 O O . MET A 1 80 ? 0.121 10.280 2.594 1.00 86.12 80 MET A O 1
ATOM 623 N N . ILE A 1 81 ? -1.381 10.635 0.950 1.00 88.19 81 ILE A N 1
ATOM 624 C CA . ILE A 1 81 ? -1.230 9.307 0.335 1.00 88.19 81 ILE A CA 1
ATOM 625 C C . ILE A 1 81 ? 0.199 9.100 -0.133 1.00 88.19 81 ILE A C 1
ATOM 627 O O . ILE A 1 81 ? 0.801 8.077 0.184 1.00 88.19 81 ILE A O 1
ATOM 631 N N . GLU A 1 82 ? 0.747 10.063 -0.873 1.00 85.81 82 GLU A N 1
ATOM 632 C CA . GLU A 1 82 ? 2.099 9.950 -1.405 1.00 85.81 82 GLU A CA 1
ATOM 633 C C . GLU A 1 82 ? 3.131 9.819 -0.282 1.00 85.81 82 GLU A C 1
ATOM 635 O O . GLU A 1 82 ? 4.009 8.958 -0.349 1.00 85.81 82 GLU A O 1
ATOM 640 N N . VAL A 1 83 ? 3.013 10.624 0.777 1.00 86.19 83 VAL A N 1
ATOM 641 C CA . VAL A 1 83 ? 3.918 10.533 1.929 1.00 86.19 83 VAL A CA 1
ATOM 642 C C . VAL A 1 83 ? 3.788 9.182 2.634 1.00 86.19 83 VAL A C 1
ATOM 644 O O . VAL A 1 83 ? 4.811 8.547 2.906 1.00 86.19 83 VAL A O 1
ATOM 647 N N . ALA A 1 84 ? 2.567 8.720 2.918 1.00 89.88 84 ALA A N 1
ATOM 648 C CA . ALA A 1 84 ? 2.334 7.446 3.596 1.00 89.88 84 ALA A CA 1
ATOM 649 C C . ALA A 1 84 ? 2.832 6.259 2.756 1.00 89.88 84 ALA A C 1
ATOM 651 O O . ALA A 1 84 ? 3.646 5.468 3.234 1.00 89.88 84 ALA A O 1
ATOM 652 N N . GLY A 1 85 ? 2.420 6.186 1.488 1.00 89.12 85 GLY A N 1
ATOM 653 C CA . GLY A 1 85 ? 2.806 5.133 0.550 1.00 89.12 85 GLY A CA 1
ATOM 654 C C . GLY A 1 85 ? 4.317 5.067 0.343 1.00 89.12 85 GLY A C 1
ATOM 655 O O . GLY A 1 85 ? 4.922 4.023 0.570 1.00 89.12 85 GLY A O 1
ATOM 656 N N . ARG A 1 86 ? 4.972 6.196 0.030 1.00 85.81 86 ARG A N 1
ATOM 657 C CA . ARG A 1 86 ? 6.439 6.231 -0.132 1.00 85.81 86 ARG A CA 1
ATOM 658 C C . ARG A 1 86 ? 7.187 5.873 1.149 1.00 85.81 86 ARG A C 1
ATOM 660 O O . ARG A 1 86 ? 8.288 5.338 1.066 1.00 85.81 86 ARG A O 1
ATOM 667 N N . THR A 1 87 ? 6.644 6.201 2.323 1.00 87.00 87 THR A N 1
ATOM 668 C CA . THR A 1 87 ? 7.281 5.826 3.595 1.00 87.00 87 THR A CA 1
ATOM 669 C C . THR A 1 87 ? 7.235 4.318 3.782 1.00 87.00 87 THR A C 1
ATOM 671 O O . THR A 1 87 ? 8.252 3.735 4.136 1.00 87.00 87 THR A O 1
ATOM 674 N N . MET A 1 88 ? 6.089 3.691 3.508 1.00 89.06 88 MET A N 1
ATOM 675 C CA . MET A 1 88 ? 5.944 2.239 3.595 1.00 89.06 88 MET A CA 1
ATOM 676 C C . MET A 1 88 ? 6.810 1.514 2.565 1.00 89.06 88 MET A C 1
ATOM 678 O O . MET A 1 88 ? 7.503 0.579 2.944 1.00 89.06 88 MET A O 1
ATOM 682 N N . ILE A 1 89 ? 6.878 2.002 1.321 1.00 84.25 89 ILE A N 1
ATOM 683 C CA . ILE A 1 89 ? 7.799 1.475 0.298 1.00 84.25 89 ILE A CA 1
ATOM 684 C C . ILE A 1 89 ? 9.254 1.573 0.777 1.00 84.25 89 ILE A C 1
ATOM 686 O O . ILE A 1 89 ? 9.983 0.589 0.763 1.00 84.25 89 ILE A O 1
ATOM 690 N N . ALA A 1 90 ? 9.681 2.744 1.263 1.00 81.25 90 ALA A N 1
ATOM 691 C CA . ALA A 1 90 ? 11.058 2.952 1.717 1.00 81.25 90 ALA A CA 1
ATOM 692 C C . ALA A 1 90 ? 11.444 2.124 2.956 1.00 81.25 90 ALA A C 1
ATOM 694 O O . ALA A 1 90 ? 12.636 1.930 3.204 1.00 81.25 90 ALA A O 1
ATOM 695 N N . ASP A 1 91 ? 10.453 1.688 3.731 1.00 82.69 91 ASP A N 1
ATOM 696 C CA . ASP A 1 91 ? 10.612 0.872 4.931 1.00 82.69 91 ASP A CA 1
ATOM 697 C C . ASP A 1 91 ? 10.232 -0.608 4.674 1.00 82.69 91 ASP A C 1
ATOM 699 O O . ASP A 1 91 ? 10.169 -1.387 5.625 1.00 82.69 91 ASP A O 1
ATOM 703 N N . HIS A 1 92 ? 10.005 -0.999 3.410 1.00 83.50 92 HIS A N 1
ATOM 704 C CA . HIS A 1 92 ? 9.647 -2.360 2.974 1.00 83.50 92 HIS A CA 1
ATOM 705 C C . HIS A 1 92 ? 8.399 -2.936 3.658 1.00 83.50 92 HIS A C 1
ATOM 707 O O . HIS A 1 92 ? 8.300 -4.130 3.937 1.00 83.50 92 HIS A O 1
ATOM 713 N N . VAL A 1 93 ? 7.418 -2.080 3.937 1.00 88.19 93 VAL A N 1
ATOM 714 C CA . VAL A 1 93 ? 6.111 -2.485 4.458 1.00 88.19 93 VAL A CA 1
ATOM 715 C C . VAL A 1 93 ? 5.146 -2.634 3.290 1.00 88.19 93 VAL A C 1
ATOM 717 O O . VAL A 1 93 ? 4.731 -1.640 2.703 1.00 88.19 93 VAL A O 1
ATOM 720 N N . GLN A 1 94 ? 4.758 -3.870 2.976 1.00 89.12 94 GLN A N 1
ATOM 721 C CA . GLN A 1 94 ? 3.704 -4.132 1.996 1.00 89.12 94 GLN A CA 1
ATOM 722 C C . GLN A 1 94 ? 2.343 -3.676 2.536 1.00 89.12 94 GLN A C 1
ATOM 724 O O . GLN A 1 94 ? 1.961 -3.995 3.669 1.00 89.12 94 GLN A O 1
ATOM 729 N N . PHE A 1 95 ? 1.593 -2.966 1.700 1.00 92.19 95 PHE A N 1
ATOM 730 C CA . PHE A 1 95 ? 0.250 -2.489 2.001 1.00 92.19 95 PHE A CA 1
ATOM 731 C C . PHE A 1 95 ? -0.670 -2.710 0.804 1.00 92.19 95 PHE A C 1
ATOM 733 O O . PHE A 1 95 ? -0.239 -2.620 -0.343 1.00 92.19 95 PHE A O 1
ATOM 740 N N . ASP A 1 96 ? -1.946 -2.952 1.083 1.00 92.62 96 ASP A N 1
ATOM 741 C CA . ASP A 1 96 ? -2.989 -2.864 0.066 1.00 92.62 96 ASP A CA 1
ATOM 742 C C . ASP A 1 96 ? -3.532 -1.433 0.019 1.00 92.62 96 ASP A C 1
ATOM 744 O O . ASP A 1 96 ? -3.479 -0.691 1.003 1.00 92.62 96 ASP A O 1
ATOM 748 N N . PHE A 1 97 ? -4.085 -1.047 -1.126 1.00 92.00 97 PHE A N 1
ATOM 749 C CA . PHE A 1 97 ? -4.612 0.290 -1.366 1.00 92.00 97 PHE A CA 1
ATOM 750 C C . PHE A 1 97 ? -6.080 0.205 -1.765 1.00 92.00 97 PHE A C 1
ATOM 752 O O . PHE A 1 97 ? -6.409 -0.426 -2.770 1.00 92.00 97 PHE A O 1
ATOM 759 N N . VAL A 1 98 ? -6.966 0.833 -0.989 1.00 91.75 98 VAL A N 1
ATOM 760 C CA . VAL A 1 98 ? -8.409 0.806 -1.260 1.00 91.75 98 VAL A CA 1
ATOM 761 C C . VAL A 1 98 ? -9.002 2.214 -1.169 1.00 91.75 98 VAL A C 1
ATOM 763 O O . VAL A 1 98 ? -8.784 2.920 -0.187 1.00 91.75 98 VAL A O 1
ATOM 766 N N . PRO A 1 99 ? -9.761 2.643 -2.183 1.00 91.06 99 PRO A N 1
ATOM 767 C CA . PRO A 1 99 ? -10.640 3.804 -2.110 1.00 91.06 99 PRO A CA 1
ATOM 768 C C . PRO A 1 99 ? -11.640 3.740 -0.955 1.00 91.06 99 PRO A C 1
ATOM 770 O O . PRO A 1 99 ? -12.203 2.685 -0.668 1.00 91.06 99 PRO A O 1
ATOM 773 N N . ASP A 1 100 ? -11.887 4.884 -0.325 1.00 89.12 100 ASP A N 1
ATOM 774 C CA . ASP A 1 100 ? -12.843 5.022 0.771 1.00 89.12 100 ASP A CA 1
ATOM 775 C C . ASP A 1 100 ? -14.255 4.530 0.427 1.00 89.12 100 ASP A C 1
ATOM 777 O O . ASP A 1 100 ? -14.882 3.843 1.231 1.00 89.12 100 ASP A O 1
ATOM 781 N N . ASP A 1 101 ? -14.720 4.816 -0.785 1.00 88.38 101 ASP A N 1
ATOM 782 C CA . ASP A 1 101 ? -16.012 4.396 -1.333 1.00 88.38 101 ASP A CA 1
ATOM 783 C C . ASP A 1 101 ? -16.125 2.888 -1.632 1.00 88.38 101 ASP A C 1
ATOM 785 O O . ASP A 1 101 ? -17.187 2.425 -2.045 1.00 88.38 101 ASP A O 1
ATOM 789 N N . LEU A 1 102 ? -15.050 2.115 -1.430 1.00 90.94 102 LEU A N 1
ATOM 790 C CA . LEU A 1 102 ? -15.008 0.655 -1.591 1.00 90.94 102 LEU A CA 1
ATOM 791 C C . LEU A 1 102 ? -14.616 -0.083 -0.297 1.00 90.94 102 LEU A C 1
ATOM 793 O O . LEU A 1 102 ? -14.390 -1.299 -0.316 1.00 90.94 102 LEU A O 1
ATOM 797 N N . LEU A 1 103 ? -14.512 0.623 0.834 1.00 89.25 103 LEU A N 1
ATOM 798 C CA . LEU A 1 103 ? -14.146 0.013 2.116 1.00 89.25 103 LEU A CA 1
ATOM 799 C C . LEU A 1 103 ? -15.163 -1.022 2.601 1.00 89.25 103 LEU A C 1
ATOM 801 O O . LEU A 1 103 ? -14.772 -2.019 3.202 1.00 89.25 103 LEU A O 1
ATOM 805 N N . ASP A 1 104 ? -16.445 -0.817 2.314 1.00 87.69 104 ASP A N 1
ATOM 806 C CA . ASP A 1 104 ? -17.540 -1.734 2.647 1.00 87.69 104 ASP A CA 1
ATOM 807 C C . ASP A 1 104 ? -17.405 -3.103 1.958 1.00 87.69 104 ASP A C 1
ATOM 809 O O . ASP A 1 104 ? -17.830 -4.123 2.498 1.00 87.69 104 ASP A O 1
ATOM 813 N N . LYS A 1 105 ? -16.763 -3.132 0.787 1.00 90.06 105 LYS A N 1
ATOM 814 C CA . LYS A 1 105 ? -16.478 -4.345 0.005 1.00 90.06 105 LYS A CA 1
ATOM 815 C C . LYS A 1 105 ? -15.156 -5.008 0.381 1.00 90.06 105 LYS A C 1
ATOM 817 O O . LYS A 1 105 ? -14.816 -6.054 -0.168 1.00 90.06 105 LYS A O 1
ATOM 822 N N . THR A 1 106 ? -14.389 -4.401 1.280 1.00 90.19 106 THR A N 1
ATOM 823 C CA . THR A 1 106 ? -13.065 -4.887 1.665 1.00 90.19 106 THR A CA 1
ATOM 824 C C . THR A 1 106 ? -13.165 -5.756 2.911 1.00 90.19 106 THR A C 1
ATOM 826 O O . THR A 1 106 ? -13.714 -5.332 3.926 1.00 90.19 106 THR A O 1
ATOM 829 N N . ASP A 1 107 ? -12.576 -6.955 2.888 1.00 92.31 107 ASP A N 1
ATOM 830 C CA . ASP A 1 107 ? -12.440 -7.747 4.114 1.00 92.31 107 ASP A CA 1
ATOM 831 C C . ASP A 1 107 ? -11.397 -7.115 5.042 1.00 92.31 107 ASP A C 1
ATOM 833 O O . ASP A 1 107 ? -10.195 -7.363 4.935 1.00 92.31 107 ASP A O 1
ATOM 837 N N . LEU A 1 108 ? -11.861 -6.275 5.96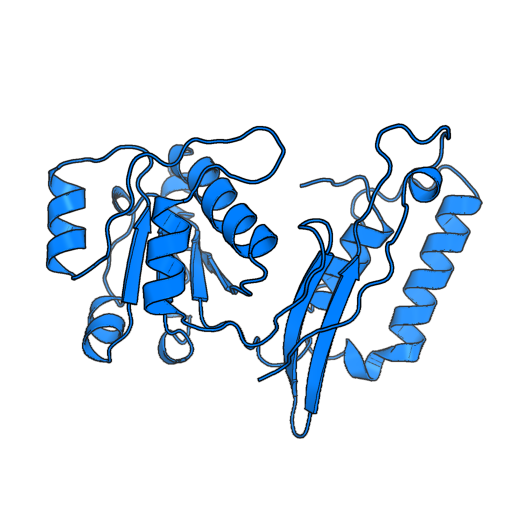8 1.00 92.81 108 LEU A N 1
ATOM 838 C CA . LEU A 1 108 ? -10.988 -5.569 6.904 1.00 92.81 108 LEU A CA 1
ATOM 839 C C . LEU A 1 108 ? -10.306 -6.502 7.918 1.00 92.81 108 LEU A C 1
ATOM 841 O O . LEU A 1 108 ? -9.328 -6.097 8.545 1.00 92.81 108 LEU A O 1
ATOM 845 N N . LYS A 1 109 ? -10.777 -7.749 8.084 1.00 91.69 109 LYS A N 1
ATOM 846 C CA . LYS A 1 109 ? -10.231 -8.698 9.073 1.00 91.69 109 LYS A CA 1
ATOM 847 C C . LYS A 1 109 ? -8.809 -9.148 8.745 1.00 91.69 109 LYS A C 1
ATOM 849 O O . LYS A 1 109 ? -8.108 -9.618 9.637 1.00 91.69 109 LYS A O 1
ATOM 854 N N . LYS A 1 110 ? -8.383 -9.026 7.484 1.00 91.88 110 LYS A N 1
ATOM 855 C CA . LYS A 1 110 ? -7.041 -9.443 7.054 1.00 91.88 110 LYS A CA 1
ATOM 856 C C . LYS A 1 110 ? -5.933 -8.491 7.513 1.00 91.88 110 LYS A C 1
ATOM 858 O O . LYS A 1 110 ? -4.767 -8.894 7.585 1.00 91.88 110 LYS A O 1
ATOM 863 N N . TYR A 1 111 ? -6.294 -7.250 7.840 1.00 94.25 111 TYR A N 1
ATOM 864 C CA . TYR A 1 111 ? -5.353 -6.202 8.209 1.00 94.25 111 TYR A CA 1
ATOM 865 C C . TYR A 1 111 ? -5.172 -6.099 9.723 1.00 94.25 111 TYR A C 1
ATOM 867 O O . TYR A 1 111 ? -6.084 -6.336 10.508 1.00 94.25 111 TYR A O 1
ATOM 875 N N . GLN A 1 112 ? -3.976 -5.690 10.131 1.00 94.44 112 GLN A N 1
ATOM 876 C CA . GLN A 1 112 ? -3.664 -5.268 11.496 1.00 94.44 112 GLN A CA 1
ATOM 877 C C . GLN A 1 112 ? -3.801 -3.749 11.640 1.00 94.44 112 GLN A C 1
ATOM 879 O O . GLN A 1 112 ? -4.218 -3.254 12.689 1.00 94.44 112 GLN A O 1
ATOM 884 N N . ALA A 1 113 ? -3.479 -3.016 10.569 1.00 95.56 113 ALA A N 1
ATOM 885 C CA . ALA A 1 113 ? -3.512 -1.563 10.515 1.00 95.56 113 ALA A CA 1
ATOM 886 C C . ALA A 1 113 ? -4.380 -1.068 9.356 1.00 95.56 113 ALA A C 1
ATOM 888 O O . ALA A 1 113 ? -4.251 -1.559 8.234 1.00 95.56 113 ALA A O 1
ATOM 889 N N . ILE A 1 114 ? -5.175 -0.030 9.601 1.00 95.50 114 ILE A N 1
ATOM 890 C CA . ILE A 1 114 ? -5.769 0.789 8.541 1.00 95.50 114 ILE A CA 1
ATOM 891 C C . ILE A 1 114 ? -5.245 2.214 8.701 1.00 95.50 114 ILE A C 1
ATOM 893 O O . ILE A 1 114 ? -5.365 2.824 9.767 1.00 95.50 114 ILE A O 1
ATOM 897 N N . ILE A 1 115 ? -4.651 2.734 7.634 1.00 94.38 115 ILE A N 1
ATOM 898 C CA . ILE A 1 115 ? -4.152 4.099 7.539 1.00 94.38 115 ILE A CA 1
ATOM 899 C C . ILE A 1 115 ? -5.175 4.917 6.767 1.00 94.38 115 ILE A C 1
ATOM 901 O O . ILE A 1 115 ? -5.438 4.653 5.595 1.00 94.38 115 IL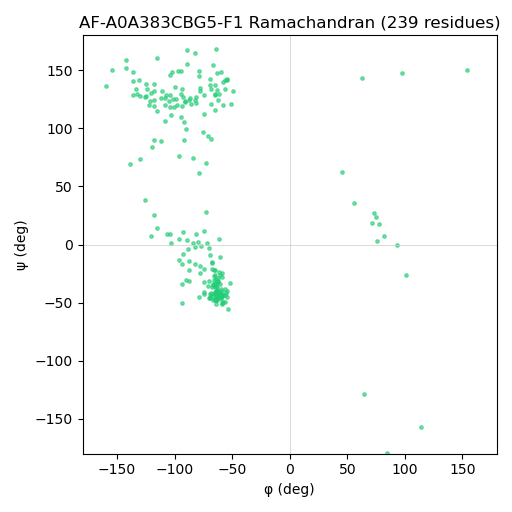E A O 1
ATOM 905 N N . VAL A 1 116 ? -5.721 5.934 7.420 1.00 91.12 116 VAL A N 1
ATOM 906 C CA . VAL A 1 116 ? -6.637 6.896 6.813 1.00 91.12 116 VAL A CA 1
ATOM 907 C C . VAL A 1 116 ? -5.907 8.220 6.667 1.00 91.12 116 VAL A C 1
ATOM 909 O O . VAL A 1 116 ? -5.474 8.804 7.662 1.00 91.12 116 VAL A O 1
ATOM 912 N N . VAL A 1 117 ? -5.787 8.708 5.438 1.00 86.81 117 VAL A N 1
ATOM 913 C CA . VAL A 1 117 ? -5.323 10.074 5.175 1.00 86.81 117 VAL A CA 1
ATOM 914 C C . VAL A 1 117 ? -6.522 10.995 4.961 1.00 86.81 117 VAL A C 1
ATOM 916 O O . VAL A 1 117 ? -7.549 10.544 4.460 1.00 86.81 117 VAL A O 1
ATOM 919 N N . GLU A 1 118 ? -6.405 12.271 5.328 1.00 79.56 118 GLU A N 1
ATOM 920 C CA . GLU A 1 118 ? -7.535 13.227 5.323 1.00 79.56 118 GLU A CA 1
ATOM 921 C C . GLU A 1 118 ? -8.817 12.653 5.927 1.00 79.56 118 GLU A C 1
ATOM 923 O O . GLU A 1 118 ? -9.856 12.516 5.268 1.00 79.56 118 GLU A O 1
ATOM 928 N N . PRO A 1 119 ? -8.756 12.308 7.215 1.00 70.12 119 PRO A N 1
ATOM 929 C CA . PRO A 1 119 ? -9.808 11.548 7.865 1.00 70.12 119 PRO A CA 1
ATOM 930 C C . PRO A 1 119 ? -11.105 12.384 8.030 1.00 70.12 119 PRO A C 1
ATOM 932 O O . PRO A 1 119 ? -12.164 11.852 8.363 1.00 70.12 119 PRO A O 1
ATOM 935 N N . ASP A 1 120 ? -11.051 13.687 7.745 1.00 69.88 120 ASP A N 1
ATOM 936 C CA . ASP A 1 120 ? -12.144 14.665 7.795 1.00 69.88 120 ASP A CA 1
ATOM 937 C C . ASP A 1 120 ? -13.237 14.390 6.749 1.00 69.88 120 ASP A C 1
ATOM 939 O O . ASP A 1 120 ? -14.408 14.697 6.969 1.00 69.88 120 ASP A O 1
ATOM 943 N N . GLY A 1 121 ? -12.871 13.806 5.602 1.00 65.44 121 GLY A N 1
ATOM 944 C CA . GLY A 1 121 ? -13.813 13.441 4.539 1.00 65.44 121 GLY A CA 1
ATOM 945 C C . GLY A 1 121 ? -14.427 12.052 4.696 1.00 65.44 121 GLY A C 1
ATOM 946 O O . GLY A 1 121 ? -15.419 11.757 4.031 1.00 65.44 121 GLY A O 1
ATOM 947 N N . LEU A 1 122 ? -13.856 11.216 5.567 1.00 74.19 122 LEU A N 1
ATOM 948 C CA . LEU A 1 122 ? -14.236 9.819 5.703 1.00 74.19 122 LEU A CA 1
ATOM 949 C C . LEU A 1 122 ? -15.293 9.636 6.795 1.00 74.19 122 LEU A C 1
ATOM 951 O O . LEU A 1 122 ? -15.168 10.132 7.921 1.00 74.19 122 LEU A O 1
ATOM 955 N N . THR A 1 123 ? -16.336 8.868 6.487 1.00 70.62 123 THR A N 1
ATOM 956 C CA . THR A 1 123 ? -17.237 8.357 7.522 1.00 70.62 123 THR A CA 1
ATOM 957 C C . THR A 1 123 ? -16.630 7.060 8.065 1.00 70.62 123 THR A C 1
ATOM 959 O O . THR A 1 123 ? -16.449 6.125 7.297 1.00 70.62 123 THR A O 1
ATOM 962 N N . PRO A 1 124 ? -16.322 6.951 9.368 1.00 67.06 124 PRO A N 1
ATOM 963 C CA . PRO A 1 124 ? -15.702 5.782 9.982 1.00 67.06 124 PRO A CA 1
ATOM 964 C C . PRO A 1 124 ? -16.687 4.615 10.139 1.00 67.06 124 PRO A C 1
ATOM 966 O O . PRO A 1 124 ? -16.386 3.650 10.840 1.00 67.06 124 PRO A O 1
ATOM 969 N N . ALA A 1 125 ? -17.868 4.696 9.515 1.00 65.50 125 ALA A N 1
ATOM 970 C CA . ALA A 1 125 ? -18.841 3.618 9.503 1.00 65.50 125 ALA A CA 1
ATOM 971 C C . ALA A 1 125 ? -18.173 2.371 8.901 1.00 65.50 125 ALA A C 1
ATOM 973 O O . ALA A 1 125 ? -17.662 2.409 7.787 1.00 65.50 125 ALA A O 1
ATOM 974 N N . GLY A 1 126 ? -18.105 1.293 9.685 1.00 71.44 126 GLY A N 1
ATOM 975 C CA . GLY A 1 126 ? -17.381 0.061 9.342 1.00 71.44 126 GLY A CA 1
ATOM 976 C C . GLY A 1 126 ? -16.005 -0.091 10.010 1.00 71.44 126 GLY A C 1
ATOM 977 O O . GLY A 1 126 ? -15.592 -1.217 10.282 1.00 71.44 126 GLY A O 1
ATOM 978 N N . LEU A 1 127 ? -15.329 1.003 10.387 1.00 85.56 127 LEU A N 1
ATOM 979 C CA . LEU A 1 127 ? -14.041 0.947 11.102 1.00 85.56 127 LEU A CA 1
ATOM 980 C C . LEU A 1 127 ? -14.199 0.622 12.593 1.00 85.56 127 LEU A C 1
ATOM 982 O O . LEU A 1 127 ? -13.291 0.064 13.205 1.00 85.56 127 LEU A O 1
ATOM 986 N N . GLU A 1 128 ? -15.358 0.920 13.179 1.00 86.50 128 GLU A N 1
ATOM 987 C CA . GLU A 1 128 ? -15.652 0.622 14.588 1.00 86.50 128 GLU A CA 1
ATOM 988 C C . GLU A 1 128 ? -15.544 -0.877 14.892 1.00 86.50 128 GLU A C 1
ATOM 990 O O . GLU A 1 128 ? -14.914 -1.273 15.871 1.00 86.50 128 GLU A O 1
ATOM 995 N N . GLN A 1 129 ? -16.089 -1.728 14.016 1.00 86.69 129 GLN A N 1
ATOM 996 C CA . GLN A 1 129 ? -15.990 -3.181 14.173 1.00 86.69 129 GLN A CA 1
ATOM 997 C C . GLN A 1 129 ? -14.552 -3.685 14.023 1.00 86.69 129 GLN A C 1
ATOM 999 O O . GLN A 1 129 ? -14.167 -4.651 14.682 1.00 86.69 129 GLN A O 1
ATOM 1004 N N . PHE A 1 130 ? -13.765 -3.048 13.155 1.00 91.06 130 PHE A N 1
ATOM 1005 C CA . PHE A 1 130 ? -12.352 -3.366 12.979 1.00 91.06 130 PHE A CA 1
ATOM 1006 C C . PHE A 1 130 ? -11.562 -3.072 14.262 1.00 91.06 130 PHE A C 1
ATOM 1008 O O . PHE A 1 130 ? -10.848 -3.944 14.760 1.00 91.06 130 PHE A O 1
ATOM 1015 N N . ILE A 1 131 ? -11.767 -1.894 14.858 1.00 91.38 131 ILE A N 1
ATOM 1016 C CA . ILE A 1 131 ? -11.146 -1.513 16.136 1.00 91.38 131 ILE A CA 1
ATOM 1017 C C . ILE A 1 131 ? -11.593 -2.436 17.269 1.00 91.38 131 ILE A C 1
ATOM 1019 O O . ILE A 1 131 ? -10.761 -2.906 18.043 1.00 91.38 131 ILE A O 1
ATOM 1023 N N . ALA A 1 132 ? -12.893 -2.737 17.354 1.00 89.19 132 ALA A N 1
ATOM 1024 C CA . ALA A 1 132 ? -13.449 -3.606 18.392 1.00 89.19 132 ALA A CA 1
ATOM 1025 C C . ALA A 1 132 ? -12.826 -5.015 18.389 1.00 89.19 132 ALA A C 1
ATOM 1027 O O . ALA A 1 132 ? -12.788 -5.676 19.422 1.00 89.19 132 ALA A O 1
ATOM 1028 N N . LYS A 1 133 ? -12.297 -5.464 17.243 1.00 90.75 133 LYS A N 1
ATOM 1029 C CA . LYS A 1 133 ? -11.582 -6.741 17.084 1.00 90.75 133 LYS A CA 1
ATOM 1030 C C . LYS A 1 133 ? -10.064 -6.627 17.270 1.00 90.75 133 LYS A C 1
ATOM 1032 O O . LYS A 1 133 ? -9.340 -7.570 16.968 1.00 90.75 133 LYS A O 1
ATOM 1037 N N . GLY A 1 134 ? -9.578 -5.491 17.766 1.00 91.38 134 GLY A N 1
ATOM 1038 C CA . GLY A 1 134 ? -8.163 -5.240 18.044 1.00 91.38 134 GLY A CA 1
ATOM 1039 C C . GLY A 1 134 ? -7.392 -4.573 16.904 1.00 91.38 134 GLY A C 1
ATOM 1040 O O . GLY A 1 134 ? -6.203 -4.289 17.077 1.00 91.38 134 GLY A O 1
ATOM 1041 N N . GLY A 1 135 ? -8.051 -4.282 15.778 1.00 93.69 135 GLY A N 1
ATOM 1042 C CA . GLY A 1 135 ? -7.466 -3.542 14.666 1.00 93.69 135 GLY A CA 1
ATOM 1043 C C . GLY A 1 135 ? -7.005 -2.144 15.083 1.00 93.69 135 GLY A C 1
ATOM 1044 O O . GLY A 1 135 ? -7.569 -1.520 15.986 1.00 93.69 135 GLY A O 1
ATOM 1045 N N . LYS A 1 136 ? -5.949 -1.642 14.444 1.00 95.19 136 LYS A N 1
ATOM 1046 C CA . LYS A 1 136 ? -5.356 -0.339 14.767 1.00 95.19 136 LYS A CA 1
ATOM 1047 C C . LYS A 1 136 ? -5.603 0.662 13.651 1.00 95.19 136 LYS A C 1
ATOM 1049 O O . LYS A 1 136 ? -5.348 0.380 12.483 1.00 95.19 136 LYS A O 1
ATOM 1054 N N . LEU A 1 137 ? -6.063 1.851 14.021 1.00 94.06 137 LEU A N 1
ATOM 1055 C CA . LEU A 1 137 ? -6.209 2.962 13.089 1.00 94.06 137 LEU A CA 1
ATOM 1056 C C . LEU A 1 137 ? -5.039 3.929 13.223 1.00 94.06 137 LEU A C 1
ATOM 1058 O O . LEU A 1 137 ? -4.669 4.308 14.335 1.00 94.06 137 LEU A O 1
ATOM 1062 N N . ILE A 1 138 ? -4.502 4.367 12.089 1.00 93.75 138 ILE A N 1
ATOM 1063 C CA . ILE A 1 138 ? -3.558 5.480 12.002 1.00 93.75 138 ILE A CA 1
ATOM 1064 C C . ILE A 1 138 ? -4.216 6.565 11.154 1.00 93.75 138 ILE A C 1
ATOM 1066 O O . ILE A 1 138 ? -4.546 6.333 9.995 1.00 93.75 138 ILE A O 1
ATOM 1070 N N . ALA A 1 139 ? -4.418 7.744 11.732 1.00 91.50 139 ALA A N 1
ATOM 1071 C CA . ALA A 1 139 ? -5.015 8.884 11.046 1.00 91.50 139 ALA A CA 1
ATOM 1072 C C . ALA A 1 139 ? -3.928 9.912 10.712 1.00 91.50 139 ALA A C 1
ATOM 1074 O O . ALA A 1 139 ? -3.229 10.389 11.609 1.00 91.50 139 ALA A O 1
ATOM 1075 N N . ILE A 1 140 ? -3.794 10.252 9.431 1.00 89.56 140 ILE A N 1
ATOM 1076 C CA . ILE A 1 140 ? -2.781 11.172 8.905 1.00 89.56 140 ILE A CA 1
ATOM 1077 C C . ILE A 1 140 ? -3.492 12.377 8.279 1.00 89.56 140 ILE A C 1
ATOM 1079 O O . ILE A 1 140 ? -3.838 12.353 7.095 1.00 89.56 140 ILE A O 1
ATOM 1083 N N . PRO A 1 141 ? -3.752 13.437 9.053 1.00 85.81 141 PRO A N 1
ATOM 1084 C CA . PRO A 1 141 ? -4.256 14.679 8.490 1.00 85.81 141 PRO A CA 1
ATOM 1085 C C . PRO A 1 141 ? -3.123 15.493 7.844 1.00 85.81 141 PRO A C 1
ATOM 1087 O O . PRO A 1 141 ? -1.995 15.542 8.345 1.00 85.81 141 PRO A O 1
ATOM 1090 N N . ARG A 1 142 ? -3.446 16.257 6.807 1.00 77.50 142 ARG A N 1
ATOM 1091 C CA . ARG A 1 142 ? -2.627 17.368 6.312 1.00 77.50 142 ARG A CA 1
ATOM 1092 C C . ARG A 1 142 ? -2.741 18.564 7.238 1.00 77.50 142 ARG A C 1
ATOM 1094 O O . ARG A 1 142 ? -1.738 19.205 7.545 1.00 77.50 142 ARG A O 1
ATOM 1101 N N . LYS A 1 143 ? -3.957 18.858 7.702 1.00 76.69 143 LYS A N 1
ATOM 1102 C CA . LYS A 1 143 ? -4.252 19.914 8.677 1.00 76.69 143 LYS A CA 1
ATOM 1103 C C . LYS A 1 143 ? -5.005 19.306 9.847 1.00 76.69 143 LYS A C 1
ATOM 1105 O O . LYS A 1 143 ? -5.997 18.618 9.657 1.00 76.69 143 LYS A O 1
ATOM 1110 N N . ALA A 1 144 ? -4.528 19.549 11.062 1.00 69.00 144 ALA A N 1
ATOM 1111 C CA . ALA A 1 144 ? -5.236 19.098 12.249 1.00 69.00 144 ALA A CA 1
ATOM 1112 C C . ALA A 1 144 ? -6.455 20.004 12.488 1.00 69.00 144 ALA A C 1
ATOM 1114 O O . ALA A 1 144 ? -6.315 21.077 13.071 1.00 69.00 144 ALA A O 1
ATOM 1115 N N . ASP A 1 145 ? -7.636 19.581 12.037 1.00 74.62 145 ASP A N 1
ATOM 1116 C CA . ASP A 1 145 ? -8.902 20.145 12.508 1.00 74.62 145 ASP A CA 1
ATOM 1117 C C . ASP A 1 145 ? -9.246 19.573 13.891 1.00 74.62 145 ASP A C 1
ATOM 1119 O O . ASP A 1 145 ? -9.137 18.367 14.124 1.00 74.62 145 ASP A O 1
ATOM 1123 N N . PHE A 1 146 ? -9.663 20.421 14.831 1.00 67.00 146 PHE A N 1
ATOM 1124 C CA . PHE A 1 146 ? -9.924 20.008 16.210 1.00 67.00 146 PHE A CA 1
ATOM 1125 C C . PHE A 1 146 ? -11.096 19.020 16.307 1.00 67.00 146 PHE A C 1
ATOM 1127 O O . PHE A 1 146 ? -10.999 18.020 17.026 1.00 67.00 146 PHE A O 1
ATOM 1134 N N . ALA A 1 147 ? -12.183 19.265 15.568 1.00 71.62 147 ALA A N 1
ATOM 1135 C CA . ALA A 1 147 ? -13.378 18.426 15.619 1.00 71.62 147 ALA A CA 1
ATOM 1136 C C . ALA A 1 147 ? -13.117 17.047 14.999 1.00 71.62 147 ALA A C 1
ATOM 1138 O O . ALA A 1 147 ? -13.427 16.019 15.615 1.00 71.62 147 ALA A O 1
ATOM 1139 N N . ALA A 1 148 ? -12.469 17.007 13.834 1.00 72.25 148 ALA A N 1
ATOM 1140 C CA . ALA A 1 148 ? -12.056 15.755 13.219 1.00 72.25 148 ALA A CA 1
ATOM 1141 C C . ALA A 1 148 ? -11.034 15.004 14.085 1.00 72.25 148 ALA A C 1
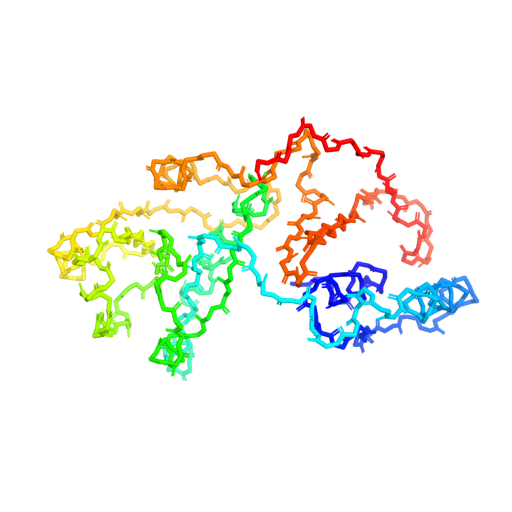ATOM 1143 O O . ALA A 1 148 ? -11.213 13.816 14.360 1.00 72.25 148 ALA A O 1
ATOM 1144 N N . THR A 1 149 ? -10.026 15.693 14.628 1.00 77.38 149 THR A N 1
ATOM 1145 C CA . THR A 1 149 ? -9.047 15.089 15.548 1.00 77.38 149 THR A CA 1
ATOM 1146 C C . THR A 1 149 ? -9.741 14.411 16.726 1.00 77.38 149 THR A C 1
ATOM 1148 O O . THR A 1 149 ? -9.405 13.279 17.078 1.00 77.38 149 THR A O 1
ATOM 1151 N N . LEU A 1 150 ? -10.730 15.070 17.337 1.00 80.75 150 LEU A N 1
ATOM 1152 C CA . LEU A 1 150 ? -11.457 14.516 18.475 1.00 80.75 150 LEU A CA 1
ATOM 1153 C C . LEU A 1 150 ? -12.263 13.268 18.088 1.00 80.75 150 LEU A C 1
ATOM 1155 O O . LEU A 1 150 ? -12.264 12.294 18.840 1.00 80.75 150 LEU A O 1
ATOM 1159 N N . ARG A 1 151 ? -12.912 13.268 16.918 1.00 83.75 151 ARG A N 1
ATOM 1160 C CA . ARG A 1 151 ? -13.652 12.107 16.392 1.00 83.75 151 ARG A CA 1
ATOM 1161 C C . ARG A 1 151 ? -12.744 10.890 16.231 1.00 83.75 151 ARG A C 1
ATOM 1163 O O . ARG A 1 151 ? -13.061 9.818 16.735 1.00 83.75 151 ARG A O 1
ATOM 1170 N N . TRP A 1 152 ? -11.597 11.062 15.582 1.00 86.06 152 TRP A N 1
ATOM 1171 C CA . TRP A 1 152 ? -10.661 9.967 15.319 1.00 86.06 152 TRP A CA 1
ATOM 1172 C C . TRP A 1 152 ? -9.946 9.491 16.584 1.00 86.06 152 TRP A C 1
ATOM 1174 O O . TRP A 1 152 ? -9.777 8.288 16.777 1.00 86.06 152 TRP A O 1
ATOM 1184 N N . LYS A 1 153 ? -9.631 10.401 17.511 1.00 85.62 153 LYS A N 1
ATOM 1185 C CA . LYS A 1 153 ? -9.126 10.027 18.840 1.00 85.62 153 LYS A CA 1
ATOM 1186 C C . LYS A 1 153 ? -10.148 9.235 19.656 1.00 85.62 153 LYS A C 1
ATOM 1188 O O . LYS A 1 153 ? -9.760 8.271 20.305 1.00 8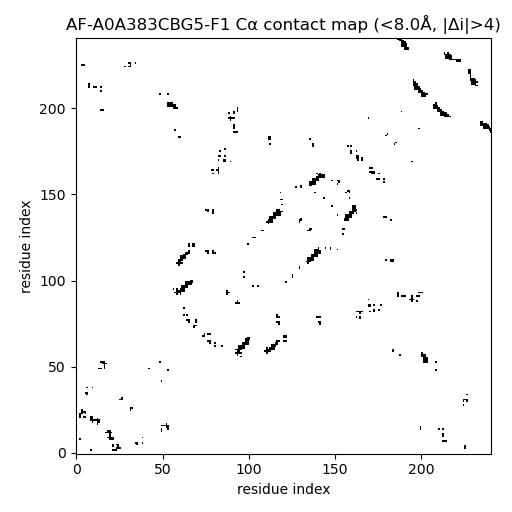5.62 153 LYS A O 1
ATOM 1193 N N . LYS A 1 154 ? -11.439 9.591 19.610 1.00 87.00 154 LYS A N 1
ATOM 1194 C CA . LYS A 1 154 ? -12.512 8.827 20.281 1.00 87.00 154 LYS A CA 1
ATOM 1195 C C . LYS A 1 154 ? -12.642 7.401 19.743 1.00 87.00 154 LYS A C 1
ATOM 1197 O O . LYS A 1 154 ? -12.962 6.500 20.505 1.00 87.00 154 LYS A O 1
ATOM 1202 N N . LEU A 1 155 ? -12.340 7.197 18.462 1.00 86.19 155 LEU A N 1
ATOM 1203 C CA . LEU A 1 155 ? -12.256 5.872 17.844 1.00 86.19 155 LEU A CA 1
ATOM 1204 C C . LEU A 1 155 ? -10.961 5.117 18.198 1.00 86.19 155 LEU A C 1
ATOM 1206 O O . LEU A 1 155 ? -10.768 3.994 17.752 1.00 86.19 155 LEU A O 1
ATOM 1210 N N . GLY A 1 156 ? -10.054 5.704 18.981 1.00 88.88 156 GLY A N 1
ATOM 1211 C CA . GLY A 1 156 ? -8.780 5.081 19.341 1.00 88.88 156 GLY A CA 1
ATOM 1212 C C . GLY A 1 156 ? -7.723 5.134 18.235 1.00 88.88 156 GLY A C 1
ATOM 1213 O O . GLY A 1 156 ? -6.753 4.378 18.289 1.00 88.88 156 GLY A O 1
ATOM 1214 N N . ALA A 1 157 ? -7.882 6.006 17.233 1.00 90.56 157 ALA A N 1
ATOM 1215 C CA . ALA A 1 157 ? -6.876 6.171 16.190 1.00 90.56 157 ALA A CA 1
ATOM 1216 C C . ALA A 1 157 ? -5.600 6.834 16.731 1.00 90.56 157 ALA A C 1
ATOM 1218 O O . ALA A 1 157 ? -5.652 7.832 17.456 1.00 90.56 157 ALA A O 1
ATOM 1219 N N . ASN A 1 158 ? -4.445 6.315 16.313 1.00 91.75 158 ASN A N 1
ATOM 1220 C CA . ASN A 1 158 ? -3.163 6.979 16.491 1.00 91.75 158 ASN A CA 1
ATOM 1221 C C . ASN A 1 158 ? -3.069 8.139 15.494 1.00 91.75 158 ASN A C 1
ATOM 1223 O O . ASN A 1 158 ? -3.047 7.936 14.279 1.00 91.75 158 ASN A O 1
ATOM 1227 N N . PHE A 1 159 ? -3.070 9.361 16.011 1.00 89.69 159 PHE A N 1
ATOM 1228 C CA . PHE A 1 159 ? -3.138 10.570 15.203 1.00 89.69 159 PHE A CA 1
ATOM 1229 C C . PHE A 1 159 ? -1.732 11.091 14.902 1.00 89.69 159 PHE A C 1
ATOM 1231 O O . PHE A 1 159 ? -0.992 11.443 15.822 1.00 89.69 159 PHE A O 1
ATOM 1238 N N . VAL A 1 160 ? -1.376 11.169 13.619 1.00 89.69 160 VAL A N 1
ATOM 1239 C CA . VAL A 1 160 ? -0.028 11.515 13.148 1.00 89.69 160 VAL A CA 1
ATOM 1240 C C . VAL A 1 160 ? -0.079 12.779 12.281 1.00 89.69 160 VAL A C 1
ATOM 1242 O O . VAL A 1 160 ? -0.149 12.686 11.055 1.00 89.69 160 VAL A O 1
ATOM 1245 N N . PRO A 1 161 ? -0.069 13.977 12.891 1.00 84.50 161 PRO A N 1
ATOM 1246 C CA . PRO A 1 161 ? -0.166 15.230 12.155 1.00 84.50 161 PRO A CA 1
ATOM 1247 C C . PRO A 1 161 ? 1.185 15.688 11.595 1.00 84.50 161 PRO A C 1
ATOM 1249 O O . PRO A 1 161 ? 2.251 15.275 12.054 1.00 84.50 161 PRO A O 1
ATOM 1252 N N . GLY A 1 162 ? 1.135 16.632 10.653 1.00 71.75 162 GLY A N 1
ATOM 1253 C CA . GLY A 1 162 ? 2.298 17.442 10.283 1.00 71.75 162 GLY A CA 1
ATOM 1254 C C . GLY A 1 162 ? 3.348 16.712 9.447 1.00 71.75 162 GLY A C 1
ATOM 1255 O O . GLY A 1 162 ? 4.516 17.111 9.445 1.00 71.75 162 GLY A O 1
ATOM 1256 N N . LEU A 1 163 ? 2.957 15.653 8.733 1.00 80.94 163 LEU A N 1
ATOM 1257 C CA . LEU A 1 163 ? 3.834 15.052 7.737 1.00 80.94 163 LEU A CA 1
ATOM 1258 C C . LEU A 1 163 ? 4.071 16.052 6.600 1.00 80.94 163 LEU A C 1
ATOM 1260 O O . LEU A 1 163 ? 3.134 16.640 6.062 1.00 80.94 163 LEU A O 1
ATOM 1264 N N . LYS A 1 164 ? 5.340 16.268 6.247 1.00 78.50 164 LYS A N 1
ATOM 1265 C CA . LYS A 1 164 ? 5.710 17.207 5.185 1.00 78.50 164 LYS A CA 1
ATOM 1266 C C . LYS A 1 164 ? 5.574 16.521 3.820 1.00 78.50 164 LYS A C 1
ATOM 1268 O O . LYS A 1 164 ? 6.235 15.497 3.617 1.00 78.50 164 LYS A O 1
ATOM 1273 N N . PRO A 1 165 ? 4.789 17.080 2.881 1.00 70.62 165 PRO A N 1
ATOM 1274 C CA . PRO A 1 165 ? 4.819 16.668 1.481 1.00 70.62 165 PRO A CA 1
ATOM 1275 C C . PRO A 1 165 ? 6.249 16.754 0.945 1.00 70.62 165 PRO A C 1
ATOM 1277 O O . PRO A 1 165 ? 6.999 17.658 1.329 1.00 70.62 165 PRO A O 1
ATOM 1280 N N . ARG A 1 166 ? 6.663 15.817 0.087 1.00 66.94 166 ARG A N 1
ATOM 1281 C CA . ARG A 1 166 ? 8.038 15.795 -0.428 1.00 66.94 166 ARG A CA 1
ATOM 1282 C C . ARG A 1 166 ? 8.083 15.592 -1.937 1.00 66.94 166 ARG A C 1
ATOM 1284 O O . ARG A 1 166 ? 7.489 14.661 -2.461 1.00 66.94 166 ARG A O 1
ATOM 1291 N N . THR A 1 167 ? 8.904 16.403 -2.600 1.00 52.12 167 THR A N 1
ATOM 1292 C CA . THR A 1 167 ? 9.322 16.276 -4.000 1.00 52.12 167 THR A CA 1
ATOM 1293 C C . THR A 1 167 ? 10.682 15.555 -4.076 1.00 52.12 167 THR A C 1
ATOM 1295 O O . THR A 1 167 ? 11.727 16.168 -4.255 1.00 52.12 167 THR A O 1
ATOM 1298 N N . GLY A 1 168 ? 10.687 14.227 -3.885 1.00 53.31 168 GLY A N 1
ATOM 1299 C CA . GLY A 1 168 ? 11.866 13.359 -4.099 1.00 53.31 168 GLY A CA 1
ATOM 1300 C C . GLY A 1 168 ? 12.697 12.999 -2.851 1.00 53.31 168 GLY A C 1
ATOM 1301 O O . GLY A 1 168 ? 12.812 13.785 -1.915 1.00 53.31 168 GLY A O 1
ATOM 1302 N N . GLY A 1 169 ? 13.289 11.793 -2.829 1.00 60.91 169 GLY A N 1
ATOM 1303 C CA . GLY A 1 169 ? 14.067 11.234 -1.704 1.00 60.91 169 GLY A CA 1
ATOM 1304 C C . GLY A 1 169 ? 13.234 10.529 -0.612 1.00 60.91 169 GLY A C 1
ATOM 1305 O O . GLY A 1 169 ? 12.010 10.452 -0.708 1.00 60.91 169 GLY A O 1
ATOM 1306 N N . LYS A 1 170 ? 13.888 10.007 0.446 1.00 64.69 170 LYS A N 1
ATOM 1307 C CA . LYS A 1 170 ? 13.216 9.309 1.573 1.00 64.69 170 LYS A CA 1
ATOM 1308 C C . LYS A 1 170 ? 12.264 10.261 2.325 1.00 64.69 170 LYS A C 1
ATOM 1310 O O . LYS A 1 170 ? 12.741 11.285 2.812 1.00 64.69 170 LYS A O 1
ATOM 1315 N N . PRO A 1 171 ? 10.963 9.968 2.492 1.00 67.69 171 PRO A N 1
ATOM 1316 C CA . PRO A 1 171 ? 10.051 10.860 3.212 1.00 67.69 171 PRO A CA 1
ATOM 1317 C C . PRO A 1 171 ? 10.503 11.150 4.651 1.00 67.69 171 PRO A C 1
ATOM 1319 O O . PRO A 1 171 ? 10.978 10.264 5.366 1.00 67.69 171 PRO A O 1
ATOM 1322 N N . ALA A 1 172 ? 10.345 12.402 5.090 1.00 74.88 172 ALA A N 1
ATOM 1323 C CA . ALA A 1 172 ? 10.580 12.801 6.477 1.00 74.88 172 ALA A CA 1
ATOM 1324 C C . ALA A 1 172 ? 9.321 12.510 7.310 1.00 74.88 172 ALA A C 1
ATOM 1326 O O . ALA A 1 172 ? 8.558 13.413 7.641 1.00 74.88 172 ALA A O 1
ATOM 1327 N N . ALA A 1 173 ? 9.089 11.230 7.602 1.00 85.25 173 ALA A N 1
ATOM 1328 C CA . ALA A 1 173 ? 7.853 10.744 8.215 1.00 85.25 173 ALA A CA 1
ATOM 1329 C C . ALA A 1 173 ? 8.108 9.928 9.495 1.00 85.25 173 ALA A C 1
ATOM 1331 O O . ALA A 1 173 ? 7.446 8.926 9.748 1.00 85.25 173 ALA A O 1
ATOM 1332 N N . GLN A 1 174 ? 9.081 10.340 10.319 1.00 88.25 174 GLN A N 1
ATOM 1333 C CA . GLN A 1 174 ? 9.456 9.597 11.530 1.00 88.25 174 GLN A CA 1
ATOM 1334 C C . GLN A 1 174 ? 8.282 9.338 12.497 1.00 88.25 174 GLN A C 1
ATOM 1336 O O . GLN A 1 174 ? 8.174 8.211 12.980 1.00 88.25 174 GLN A O 1
ATOM 1341 N N . PRO A 1 175 ? 7.367 10.298 12.749 1.00 90.31 175 PRO A N 1
ATOM 1342 C CA . PRO A 1 175 ? 6.182 10.030 13.565 1.00 90.31 175 PRO A CA 1
ATOM 1343 C C . PRO A 1 175 ? 5.310 8.905 12.993 1.00 90.31 175 PRO A C 1
ATOM 1345 O O . PRO A 1 175 ? 4.859 8.034 13.734 1.00 90.31 175 PRO A O 1
ATOM 1348 N N . PHE A 1 176 ? 5.147 8.868 11.667 1.00 92.06 176 PHE A N 1
ATOM 1349 C CA . PHE A 1 176 ? 4.397 7.814 10.988 1.00 92.06 176 PHE A CA 1
ATOM 1350 C C . PHE A 1 176 ? 5.123 6.465 11.052 1.00 92.06 176 PHE A C 1
ATOM 1352 O O . PHE A 1 176 ? 4.496 5.465 11.383 1.00 92.06 176 PHE A O 1
ATOM 1359 N N . ARG A 1 177 ? 6.448 6.431 10.855 1.00 90.75 177 ARG A N 1
ATOM 1360 C CA . ARG A 1 177 ? 7.252 5.207 11.032 1.00 90.75 177 ARG A CA 1
ATOM 1361 C C . ARG A 1 177 ? 7.102 4.608 12.425 1.00 90.75 177 ARG A C 1
ATOM 1363 O O . ARG A 1 177 ? 6.963 3.397 12.562 1.00 90.75 177 ARG A O 1
ATOM 1370 N N . ASN A 1 178 ? 7.130 5.451 13.455 1.00 91.25 178 ASN A N 1
ATOM 1371 C CA . ASN A 1 178 ? 6.971 5.006 14.836 1.00 91.25 178 ASN A CA 1
ATOM 1372 C C . ASN A 1 178 ? 5.576 4.404 15.056 1.00 91.25 178 ASN A C 1
ATOM 1374 O O . ASN A 1 178 ? 5.474 3.305 15.597 1.00 91.25 178 ASN A O 1
ATOM 1378 N N . ALA A 1 179 ? 4.525 5.082 14.583 1.00 92.50 179 ALA A N 1
ATOM 1379 C CA . ALA A 1 179 ? 3.155 4.577 14.651 1.00 92.50 179 ALA A CA 1
ATOM 1380 C C . ALA A 1 179 ? 2.996 3.244 13.901 1.00 92.50 179 ALA A C 1
ATOM 1382 O O . ALA A 1 179 ? 2.390 2.311 14.421 1.00 92.50 179 ALA A O 1
ATOM 1383 N N . LEU A 1 180 ? 3.589 3.127 12.712 1.00 91.88 180 LEU A N 1
ATOM 1384 C CA . LEU A 1 180 ? 3.527 1.923 11.891 1.00 91.88 180 LEU A CA 1
ATOM 1385 C C . LEU A 1 180 ? 4.221 0.736 12.567 1.00 91.88 180 LEU A C 1
ATOM 1387 O O . LEU A 1 180 ? 3.627 -0.332 12.680 1.00 91.88 180 LEU A O 1
ATOM 1391 N N . ARG A 1 181 ? 5.440 0.925 13.090 1.00 89.94 181 ARG A N 1
ATOM 1392 C CA . ARG A 1 181 ? 6.192 -0.129 13.798 1.00 89.94 181 ARG A CA 1
ATOM 1393 C C . ARG A 1 181 ? 5.492 -0.606 15.066 1.00 89.94 181 ARG A C 1
ATOM 1395 O O . ARG A 1 181 ? 5.528 -1.793 15.361 1.00 89.94 181 ARG A O 1
ATOM 1402 N N . GLN A 1 182 ? 4.840 0.297 15.799 1.00 89.50 182 GLN A N 1
ATOM 1403 C CA . GLN A 1 182 ? 4.057 -0.067 16.987 1.00 89.50 182 GLN A CA 1
ATOM 1404 C C . GLN A 1 182 ? 2.862 -0.966 16.657 1.00 89.50 182 GLN A C 1
ATOM 1406 O O . GLN A 1 182 ? 2.436 -1.745 17.505 1.00 89.50 182 GLN A O 1
ATOM 1411 N N . VAL A 1 183 ? 2.307 -0.834 15.453 1.00 88.06 183 VAL A N 1
ATOM 1412 C CA . VAL A 1 183 ? 1.105 -1.559 15.036 1.00 88.06 183 VAL A CA 1
ATOM 1413 C C . VAL A 1 183 ? 1.441 -2.858 14.311 1.00 88.06 183 VAL A C 1
ATOM 1415 O O . VAL A 1 183 ? 0.875 -3.895 14.633 1.00 88.06 183 VAL A O 1
ATOM 1418 N N . VAL A 1 184 ? 2.325 -2.785 13.318 1.00 83.88 184 VAL A N 1
ATOM 1419 C CA . VAL A 1 184 ? 2.628 -3.891 12.397 1.00 83.88 184 VAL A CA 1
ATOM 1420 C C . VAL A 1 184 ? 3.727 -4.794 12.958 1.00 83.88 184 VAL A C 1
ATOM 1422 O O . VAL A 1 184 ? 3.833 -5.955 12.578 1.00 83.88 184 VAL A O 1
ATOM 1425 N N . GLY A 1 185 ? 4.547 -4.277 13.878 1.00 83.31 185 GLY A N 1
ATOM 1426 C CA . GLY A 1 185 ? 5.698 -4.996 14.405 1.00 83.31 185 GLY A CA 1
ATOM 1427 C C . GLY A 1 185 ? 6.736 -5.261 13.316 1.00 83.31 185 GLY A C 1
ATOM 1428 O O . GLY A 1 185 ? 7.174 -4.340 12.621 1.00 83.31 185 GLY A O 1
ATOM 1429 N N . THR A 1 186 ? 7.146 -6.522 13.194 1.00 76.38 186 THR A N 1
ATOM 1430 C CA . THR A 1 186 ? 8.134 -6.969 12.209 1.00 76.38 186 THR A CA 1
ATOM 1431 C C . THR A 1 186 ? 7.441 -7.299 10.882 1.00 76.38 186 THR A C 1
ATOM 1433 O O . THR A 1 186 ? 6.497 -8.090 10.885 1.00 76.38 186 THR A O 1
ATOM 1436 N N . PRO A 1 187 ? 7.864 -6.714 9.744 1.00 75.81 187 PRO A N 1
ATOM 1437 C CA . PRO A 1 187 ? 7.272 -7.029 8.447 1.00 75.81 187 PRO A CA 1
ATOM 1438 C C . PRO A 1 187 ? 7.583 -8.474 8.036 1.00 75.81 187 PRO A C 1
ATOM 1440 O O . PRO A 1 187 ? 8.601 -9.037 8.434 1.00 75.81 187 PRO A O 1
ATOM 1443 N N . LEU A 1 188 ? 6.713 -9.048 7.195 1.00 78.19 188 LEU A N 1
ATOM 1444 C CA . LEU A 1 188 ? 6.855 -10.413 6.673 1.00 78.19 188 LEU A CA 1
ATOM 1445 C C . LEU A 1 188 ? 8.197 -10.630 5.961 1.00 78.19 188 LEU A C 1
ATOM 1447 O O . LEU A 1 188 ? 8.797 -11.694 6.067 1.00 78.19 188 LEU A O 1
ATOM 1451 N N . LEU A 1 189 ? 8.643 -9.614 5.227 1.00 76.62 189 LEU A N 1
ATOM 1452 C CA . LEU A 1 189 ? 9.904 -9.607 4.511 1.00 76.62 189 LEU A CA 1
ATOM 1453 C C . LEU A 1 189 ? 10.760 -8.455 5.030 1.00 76.62 189 LEU A C 1
ATOM 1455 O O . LEU A 1 189 ? 10.312 -7.310 5.096 1.00 76.62 189 LEU A O 1
ATOM 1459 N N . GLN A 1 190 ? 12.009 -8.765 5.355 1.00 77.94 190 GLN A N 1
ATOM 1460 C CA . GLN A 1 190 ? 13.041 -7.778 5.640 1.00 77.94 190 GLN A CA 1
ATOM 1461 C C . GLN A 1 190 ? 14.168 -7.906 4.619 1.00 77.94 190 GLN A C 1
ATOM 1463 O O . GLN A 1 190 ? 14.596 -9.009 4.270 1.00 77.94 190 GLN A O 1
ATOM 1468 N N . THR A 1 191 ? 14.660 -6.761 4.156 1.00 75.06 191 THR A N 1
ATOM 1469 C CA . THR A 1 191 ? 15.793 -6.662 3.236 1.00 75.06 191 THR A CA 1
ATOM 1470 C C . THR A 1 191 ? 16.656 -5.452 3.589 1.00 75.06 191 THR A C 1
ATOM 1472 O O . THR A 1 191 ? 16.172 -4.456 4.133 1.00 75.06 191 THR A O 1
ATOM 1475 N N . THR A 1 192 ? 17.946 -5.536 3.273 1.00 72.88 192 THR A N 1
ATOM 1476 C CA . THR A 1 192 ? 18.903 -4.421 3.350 1.00 72.88 192 THR A CA 1
ATOM 1477 C C . THR A 1 192 ? 18.842 -3.506 2.126 1.00 72.88 192 THR A C 1
ATOM 1479 O O . THR A 1 192 ? 19.564 -2.508 2.066 1.00 72.88 192 THR A O 1
ATOM 1482 N N . ALA A 1 193 ? 17.992 -3.825 1.147 1.00 75.50 193 ALA A N 1
ATOM 1483 C CA . ALA A 1 193 ? 17.918 -3.100 -0.106 1.00 75.50 193 ALA A CA 1
ATOM 1484 C C . ALA A 1 193 ? 17.495 -1.631 0.075 1.00 75.50 193 ALA A C 1
ATOM 1486 O O . ALA A 1 193 ? 16.693 -1.298 0.958 1.00 75.50 193 ALA A O 1
ATOM 1487 N N . PRO A 1 194 ? 17.999 -0.722 -0.778 1.00 75.44 194 PRO A N 1
ATOM 1488 C CA . PRO A 1 194 ? 17.522 0.651 -0.822 1.00 75.44 194 PRO A CA 1
ATOM 1489 C C . PRO A 1 194 ? 16.054 0.724 -1.263 1.00 75.44 194 PRO A C 1
ATOM 1491 O O . PRO A 1 194 ? 15.489 -0.224 -1.794 1.00 75.44 194 PRO A O 1
ATOM 1494 N N . TYR A 1 195 ? 15.456 1.908 -1.105 1.00 72.00 195 TYR A N 1
ATOM 1495 C CA . TYR A 1 195 ? 14.062 2.191 -1.485 1.00 72.00 195 TYR A CA 1
ATOM 1496 C C . TYR A 1 195 ? 13.763 1.994 -2.984 1.00 72.00 195 TYR A C 1
ATOM 1498 O O . TYR A 1 195 ? 12.614 2.073 -3.399 1.00 72.00 195 TYR A O 1
ATOM 1506 N N . THR A 1 196 ? 14.801 1.822 -3.804 1.00 75.88 196 THR A N 1
ATOM 1507 C CA . THR A 1 196 ? 1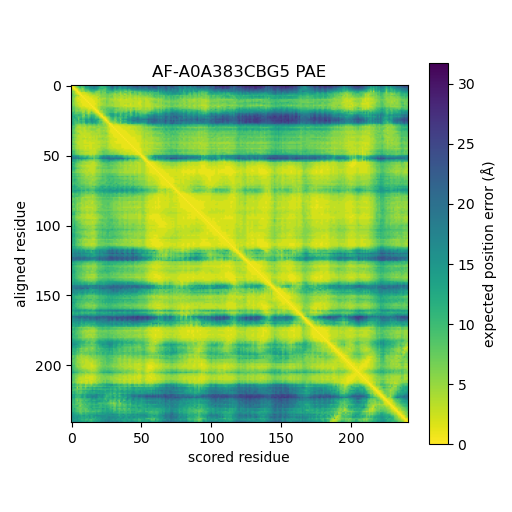4.691 1.493 -5.225 1.00 75.88 196 THR A CA 1
ATOM 1508 C C . THR A 1 196 ? 14.416 0.010 -5.456 1.00 75.88 196 THR A C 1
ATOM 1510 O O . THR A 1 196 ? 14.326 -0.396 -6.604 1.00 75.88 196 THR A O 1
ATOM 1513 N N . LEU A 1 197 ? 14.269 -0.801 -4.410 1.00 80.81 197 LEU A N 1
ATOM 1514 C CA . LEU A 1 197 ? 13.667 -2.122 -4.491 1.00 80.81 197 LEU A CA 1
ATOM 1515 C C . LEU A 1 197 ? 12.284 -2.073 -3.843 1.00 80.81 197 LEU A C 1
ATOM 1517 O O . LEU A 1 197 ? 12.164 -1.654 -2.694 1.00 80.81 197 LEU A O 1
ATOM 1521 N N . GLU A 1 198 ? 11.269 -2.557 -4.546 1.00 82.00 198 GLU A N 1
ATOM 1522 C CA . GLU A 1 198 ? 10.003 -2.941 -3.929 1.00 82.00 198 GLU A CA 1
ATOM 1523 C C . GLU A 1 198 ? 9.909 -4.450 -3.827 1.00 82.00 198 GLU A C 1
ATOM 1525 O O . GLU A 1 198 ? 10.372 -5.189 -4.698 1.00 82.00 198 GLU A O 1
ATOM 1530 N N . ALA A 1 199 ? 9.264 -4.903 -2.763 1.00 83.44 199 ALA A N 1
ATOM 1531 C CA . ALA A 1 199 ? 9.025 -6.307 -2.559 1.00 83.44 199 ALA A CA 1
ATOM 1532 C C . ALA A 1 199 ? 7.557 -6.562 -2.241 1.00 83.44 199 ALA A C 1
ATOM 1534 O O . ALA A 1 199 ? 6.987 -5.956 -1.332 1.00 83.44 199 ALA A O 1
ATOM 1535 N N . HIS A 1 200 ? 6.968 -7.482 -2.998 1.00 86.50 200 HIS A N 1
ATOM 1536 C CA . HIS A 1 200 ? 5.562 -7.845 -2.893 1.00 86.50 200 HIS A CA 1
ATOM 1537 C C . HIS A 1 200 ? 5.445 -9.346 -2.682 1.00 86.50 200 HIS A C 1
ATOM 1539 O O . HIS A 1 200 ? 5.995 -10.135 -3.447 1.00 86.50 200 HIS A O 1
ATOM 1545 N N . ALA A 1 201 ? 4.727 -9.750 -1.646 1.00 88.88 201 ALA A N 1
ATOM 1546 C CA . ALA A 1 201 ? 4.532 -11.135 -1.269 1.00 88.88 201 ALA A CA 1
ATOM 1547 C C . ALA A 1 201 ? 3.049 -11.527 -1.339 1.00 88.88 201 ALA A C 1
ATOM 1549 O O . ALA A 1 201 ? 2.173 -10.847 -0.785 1.00 88.88 201 ALA A O 1
ATOM 1550 N N . TYR A 1 202 ? 2.783 -12.664 -1.979 1.00 89.44 202 TYR A N 1
ATOM 1551 C CA . TYR A 1 202 ? 1.445 -13.212 -2.194 1.00 89.44 202 TYR A CA 1
ATOM 1552 C C . TYR A 1 202 ? 1.372 -14.682 -1.799 1.00 89.44 202 TYR A C 1
ATOM 1554 O O . TYR A 1 202 ? 2.292 -15.463 -2.053 1.00 89.44 202 TYR A O 1
ATOM 1562 N N . ARG A 1 203 ? 0.254 -15.084 -1.193 1.00 89.38 203 ARG A N 1
ATOM 1563 C CA . ARG A 1 203 ? -0.032 -16.486 -0.872 1.00 89.38 203 ARG A CA 1
ATOM 1564 C C . ARG A 1 203 ? -0.820 -17.135 -2.002 1.00 89.38 203 ARG A C 1
ATOM 1566 O O . ARG A 1 203 ? -1.902 -16.676 -2.362 1.00 89.38 203 ARG A O 1
ATOM 1573 N N . LYS A 1 204 ? -0.304 -18.262 -2.489 1.00 87.81 204 LYS A N 1
ATOM 1574 C CA . LYS A 1 204 ? -1.060 -19.260 -3.258 1.00 87.81 204 LYS A CA 1
ATOM 1575 C C . LYS A 1 204 ? -1.101 -20.571 -2.454 1.00 87.81 204 LYS A C 1
ATOM 1577 O O . LYS A 1 204 ? -0.274 -20.761 -1.559 1.00 87.81 204 LYS A O 1
ATOM 1582 N N . PRO A 1 205 ? -2.032 -21.499 -2.738 1.00 86.88 205 PRO A N 1
ATOM 1583 C CA . PRO A 1 205 ? -2.054 -22.796 -2.066 1.00 86.88 205 PRO A CA 1
ATOM 1584 C C . PRO A 1 205 ? -0.677 -23.479 -2.110 1.00 86.88 205 PRO A C 1
ATOM 1586 O O . PRO A 1 205 ? -0.114 -23.684 -3.185 1.00 86.88 205 PRO A O 1
ATOM 1589 N N . GLY A 1 206 ? -0.120 -23.773 -0.931 1.00 87.75 206 GLY A N 1
ATOM 1590 C CA . GLY A 1 206 ? 1.166 -24.459 -0.771 1.00 87.75 206 GLY A CA 1
ATOM 1591 C C . GLY A 1 206 ? 2.429 -23.630 -1.036 1.00 87.75 206 GLY A C 1
ATOM 1592 O O . GLY A 1 206 ? 3.516 -24.196 -0.965 1.00 87.75 206 GLY A O 1
ATOM 1593 N N . ARG A 1 207 ? 2.339 -22.323 -1.335 1.00 88.94 207 ARG A N 1
ATOM 1594 C CA . ARG A 1 207 ? 3.528 -21.493 -1.614 1.00 88.94 207 ARG A CA 1
ATOM 1595 C C . ARG A 1 207 ? 3.345 -20.005 -1.321 1.00 88.94 207 ARG A C 1
ATOM 1597 O O . ARG A 1 207 ? 2.262 -19.442 -1.473 1.00 88.94 207 ARG A O 1
ATOM 1604 N N . LEU A 1 208 ? 4.453 -19.364 -0.962 1.00 88.31 208 LEU A N 1
ATOM 1605 C CA . LEU A 1 208 ? 4.596 -17.914 -0.910 1.00 88.31 208 LEU A CA 1
ATOM 1606 C C . LEU A 1 208 ? 5.352 -17.463 -2.163 1.00 88.31 208 LEU A C 1
ATOM 1608 O O . LEU A 1 208 ? 6.439 -17.965 -2.437 1.00 88.31 208 LEU A O 1
ATOM 1612 N N . ILE A 1 209 ? 4.773 -16.539 -2.920 1.00 88.62 209 ILE A N 1
ATOM 1613 C CA . ILE A 1 209 ? 5.420 -15.909 -4.070 1.00 88.62 209 ILE A CA 1
ATOM 1614 C C . ILE A 1 209 ? 5.952 -14.565 -3.605 1.00 88.62 209 ILE A C 1
ATOM 1616 O O . ILE A 1 209 ? 5.187 -13.763 -3.076 1.00 88.62 209 ILE A O 1
ATOM 1620 N N . VAL A 1 210 ? 7.246 -14.327 -3.804 1.00 87.94 210 VAL A N 1
ATOM 1621 C CA . VAL A 1 210 ? 7.894 -13.050 -3.502 1.00 87.94 210 VAL A CA 1
ATOM 1622 C C . VAL A 1 210 ? 8.387 -12.445 -4.809 1.00 87.94 210 VAL A C 1
ATOM 1624 O O . VAL A 1 210 ? 9.266 -12.997 -5.466 1.00 87.94 210 VAL A O 1
ATOM 1627 N N . HIS A 1 211 ? 7.816 -11.308 -5.183 1.00 87.12 211 HIS A N 1
ATOM 1628 C CA . HIS A 1 211 ? 8.298 -10.476 -6.273 1.00 87.12 211 HIS A CA 1
ATOM 1629 C C . HIS A 1 211 ? 9.271 -9.449 -5.710 1.00 87.12 211 HIS A C 1
ATOM 1631 O O . HIS A 1 211 ? 8.907 -8.678 -4.826 1.00 87.12 211 HIS A O 1
ATOM 1637 N N . LEU A 1 212 ? 10.491 -9.431 -6.238 1.00 85.88 212 LEU A N 1
ATOM 1638 C CA . LEU A 1 212 ? 11.490 -8.407 -5.953 1.00 85.88 212 LEU A CA 1
ATOM 1639 C C . LEU A 1 212 ? 11.632 -7.542 -7.199 1.00 85.88 212 LEU A C 1
ATOM 1641 O O . LEU A 1 212 ? 12.180 -7.982 -8.211 1.00 85.88 212 LEU A O 1
ATOM 1645 N N . VAL A 1 213 ? 11.099 -6.327 -7.144 1.00 82.75 213 VAL A N 1
ATOM 1646 C CA . VAL A 1 213 ? 11.084 -5.413 -8.280 1.00 82.75 213 VAL A CA 1
ATOM 1647 C C . VAL A 1 213 ? 12.155 -4.353 -8.071 1.00 82.75 213 VAL A C 1
ATOM 1649 O O . VAL A 1 213 ? 12.089 -3.542 -7.150 1.00 82.75 213 VAL A O 1
ATOM 1652 N N . ASN A 1 214 ? 13.197 -4.412 -8.899 1.00 82.25 214 ASN A N 1
ATOM 1653 C CA . ASN A 1 214 ? 14.395 -3.599 -8.744 1.00 82.25 214 ASN A CA 1
ATOM 1654 C C . ASN A 1 214 ? 14.422 -2.446 -9.740 1.00 82.25 214 ASN A C 1
ATOM 1656 O O . ASN A 1 214 ? 14.472 -2.631 -10.955 1.00 82.25 214 ASN A O 1
ATOM 1660 N N . TYR A 1 215 ? 14.432 -1.246 -9.190 1.00 70.88 215 TYR A N 1
ATOM 1661 C CA . TYR A 1 215 ? 14.296 0.019 -9.889 1.00 70.88 215 TYR A CA 1
ATOM 1662 C C . TYR A 1 215 ? 15.547 0.874 -9.780 1.00 70.88 215 TYR A C 1
ATOM 1664 O O . TYR A 1 215 ? 15.491 2.086 -10.020 1.00 70.88 215 TYR A O 1
ATOM 1672 N N . ASN A 1 216 ? 16.665 0.284 -9.348 1.00 71.81 216 ASN A N 1
ATOM 1673 C CA . ASN A 1 216 ? 17.875 1.053 -9.167 1.00 71.81 216 ASN A CA 1
ATOM 1674 C C . ASN A 1 216 ? 18.311 1.657 -10.508 1.00 71.81 216 ASN A C 1
ATOM 1676 O O . ASN A 1 216 ? 18.344 0.998 -11.548 1.00 71.81 216 ASN A O 1
ATOM 1680 N N . ARG A 1 217 ? 18.564 2.963 -10.482 1.00 66.62 217 ARG A N 1
ATOM 1681 C CA . ARG A 1 217 ? 18.782 3.797 -11.662 1.00 66.62 217 ARG A CA 1
ATOM 1682 C C . ARG A 1 217 ? 19.958 4.715 -11.392 1.00 66.62 217 ARG A C 1
ATOM 1684 O O . ARG A 1 217 ? 20.052 5.304 -10.317 1.00 66.62 217 ARG A O 1
ATOM 1691 N N . SER A 1 218 ? 20.791 4.915 -12.406 1.00 66.75 218 SER A N 1
ATOM 1692 C CA . SER A 1 218 ? 21.696 6.058 -12.440 1.00 66.75 218 SER A CA 1
ATOM 1693 C C . SER A 1 218 ? 21.007 7.208 -13.175 1.00 66.75 218 SER A C 1
ATOM 1695 O O . SER A 1 218 ? 20.843 7.185 -14.396 1.00 66.75 218 SER A O 1
ATOM 1697 N N . GLU A 1 219 ? 20.552 8.228 -12.440 1.00 60.03 219 GLU A N 1
ATOM 1698 C CA . GLU A 1 219 ? 19.931 9.417 -13.051 1.00 60.03 219 GLU A CA 1
ATOM 1699 C C . GLU A 1 219 ? 20.895 10.175 -13.974 1.00 60.03 219 GLU A C 1
ATOM 1701 O O . GLU A 1 219 ? 20.447 10.805 -14.930 1.00 60.03 219 GLU A O 1
ATOM 1706 N N . ASN A 1 220 ? 22.200 10.011 -13.738 1.00 61.47 220 ASN A N 1
ATOM 1707 C CA . ASN A 1 220 ? 23.296 10.645 -14.467 1.00 61.47 220 ASN A CA 1
ATOM 1708 C C . ASN A 1 220 ? 23.880 9.766 -15.588 1.00 61.47 220 ASN A C 1
ATOM 1710 O O . ASN A 1 220 ? 24.890 10.136 -16.184 1.00 61.47 220 ASN A O 1
ATOM 1714 N N . ALA A 1 221 ? 23.299 8.594 -15.865 1.00 64.00 221 ALA A N 1
ATOM 1715 C CA . ALA A 1 221 ? 23.785 7.725 -16.931 1.00 64.00 221 ALA A CA 1
ATOM 1716 C C . ALA A 1 221 ? 23.664 8.396 -18.309 1.00 64.00 221 ALA A C 1
ATOM 1718 O O . ALA A 1 221 ? 22.618 8.940 -18.681 1.00 64.00 221 ALA A O 1
ATOM 1719 N N . THR A 1 222 ? 24.746 8.324 -19.082 1.00 57.44 222 THR A N 1
ATOM 1720 C CA . THR A 1 222 ? 24.811 8.799 -20.463 1.00 57.44 222 THR A CA 1
ATOM 1721 C C . THR A 1 222 ? 24.065 7.828 -21.385 1.00 57.44 222 THR A C 1
ATOM 1723 O O . THR A 1 222 ? 24.286 6.622 -21.353 1.00 57.44 222 THR A O 1
ATOM 1726 N N . GLY A 1 223 ? 23.142 8.337 -22.208 1.00 59.56 223 GLY A N 1
ATOM 1727 C CA . GLY A 1 223 ? 22.363 7.509 -23.136 1.00 59.56 223 GLY A CA 1
ATOM 1728 C C . GLY A 1 223 ? 21.003 8.105 -23.506 1.00 59.56 223 GLY A C 1
ATOM 1729 O O . GLY A 1 223 ? 20.394 8.844 -22.721 1.00 59.56 223 GLY A O 1
ATOM 1730 N N . LYS A 1 224 ? 20.539 7.798 -24.728 1.00 54.88 224 LYS A N 1
ATOM 1731 C CA . LYS A 1 224 ? 19.219 8.208 -25.244 1.00 54.88 224 LYS A CA 1
ATOM 1732 C C . LYS A 1 224 ? 18.102 7.222 -24.879 1.00 54.88 224 LYS A C 1
ATOM 1734 O O . LYS A 1 224 ? 16.977 7.672 -24.693 1.00 54.88 224 LYS A O 1
ATOM 1739 N N . SER A 1 225 ? 18.396 5.923 -24.761 1.00 59.59 225 SER A N 1
ATOM 1740 C CA . SER A 1 225 ? 17.393 4.920 -24.385 1.00 59.59 225 SER A CA 1
ATOM 1741 C C . SER A 1 225 ? 17.136 4.937 -22.879 1.00 59.59 225 SER A C 1
ATOM 1743 O O . SER A 1 225 ? 18.045 5.159 -22.073 1.00 59.59 225 SER A O 1
ATOM 1745 N N . VAL A 1 226 ? 15.885 4.689 -22.490 1.00 60.16 226 VAL A N 1
ATOM 1746 C CA . VAL A 1 226 ? 15.486 4.576 -21.076 1.00 60.16 226 VAL A CA 1
ATOM 1747 C C . VAL A 1 226 ? 16.239 3.423 -20.404 1.00 60.16 226 VAL A C 1
ATOM 1749 O O . VAL A 1 226 ? 16.664 3.538 -19.256 1.00 60.16 226 VAL A O 1
ATOM 1752 N N . VAL A 1 227 ? 16.505 2.366 -21.174 1.00 63.00 227 VAL A N 1
ATOM 1753 C CA . VAL A 1 227 ? 17.243 1.166 -20.772 1.00 63.00 227 VAL A CA 1
ATOM 1754 C C . VAL A 1 227 ? 18.669 1.465 -20.307 1.00 63.00 227 VAL A C 1
ATOM 1756 O O . VAL A 1 227 ? 19.129 0.858 -19.346 1.00 63.00 227 VAL A O 1
ATOM 1759 N N . ALA A 1 228 ? 19.372 2.407 -20.946 1.00 62.47 228 ALA A N 1
ATOM 1760 C CA . ALA A 1 228 ? 20.755 2.741 -20.591 1.00 62.47 228 ALA A CA 1
ATOM 1761 C C . ALA A 1 228 ? 20.886 3.399 -19.205 1.00 62.47 228 ALA A C 1
ATOM 1763 O O . ALA A 1 228 ? 21.986 3.507 -18.669 1.00 62.47 228 ALA A O 1
ATOM 1764 N N . ARG A 1 229 ? 19.770 3.863 -18.630 1.00 64.38 229 ARG A N 1
ATOM 1765 C CA . ARG A 1 229 ? 19.744 4.547 -17.332 1.00 64.38 229 ARG A CA 1
ATOM 1766 C C . ARG A 1 229 ? 19.403 3.612 -16.173 1.00 64.38 229 ARG A C 1
ATOM 1768 O O . ARG A 1 229 ? 19.594 3.993 -15.019 1.00 64.38 229 ARG A O 1
ATOM 1775 N N . GLU A 1 230 ? 18.919 2.407 -16.461 1.00 68.25 230 GLU A N 1
ATOM 1776 C CA . GLU A 1 230 ? 18.627 1.380 -15.461 1.00 68.25 230 GLU A CA 1
ATOM 1777 C C . GLU A 1 230 ? 19.923 0.696 -15.004 1.00 68.25 230 GLU A C 1
ATOM 1779 O O . GLU A 1 230 ? 20.755 0.303 -15.817 1.00 68.25 230 GLU A O 1
ATOM 1784 N N . ALA A 1 231 ? 20.099 0.557 -13.693 1.00 68.44 231 ALA A N 1
ATOM 1785 C CA . ALA A 1 231 ? 21.292 0.004 -13.062 1.00 68.44 231 ALA A CA 1
ATOM 1786 C C . ALA A 1 231 ? 20.869 -0.908 -11.898 1.00 68.44 231 ALA A C 1
ATOM 1788 O O . ALA A 1 231 ? 21.049 -0.517 -10.743 1.00 68.44 231 ALA A O 1
ATOM 1789 N N . PRO A 1 232 ? 20.246 -2.073 -12.172 1.00 69.00 232 PRO A N 1
ATOM 1790 C CA . PRO A 1 232 ? 19.755 -2.959 -11.123 1.00 69.00 232 PRO A CA 1
ATOM 1791 C C . PRO A 1 232 ? 20.892 -3.340 -10.173 1.00 69.00 232 PRO A C 1
ATOM 1793 O O . PRO A 1 232 ? 22.030 -3.544 -10.591 1.00 69.00 232 PRO A O 1
ATOM 1796 N N . ILE A 1 233 ? 20.572 -3.407 -8.888 1.00 71.56 233 ILE A N 1
ATOM 1797 C CA . ILE A 1 233 ? 21.513 -3.798 -7.830 1.00 71.56 233 ILE A CA 1
ATOM 1798 C C . ILE A 1 233 ? 21.271 -5.232 -7.400 1.00 71.56 233 ILE A C 1
ATOM 1800 O O . ILE A 1 233 ? 20.139 -5.705 -7.395 1.00 71.56 233 ILE A O 1
ATOM 1804 N N . GLU A 1 234 ? 22.325 -5.913 -6.990 1.00 70.62 234 GLU A N 1
ATOM 1805 C CA . GLU A 1 234 ? 22.165 -7.187 -6.311 1.00 70.62 234 GLU A CA 1
ATOM 1806 C C . GLU A 1 234 ? 21.447 -6.975 -4.973 1.00 70.62 234 GLU A C 1
ATOM 1808 O O . GLU A 1 234 ? 21.704 -6.001 -4.257 1.00 70.62 234 GLU A O 1
ATOM 1813 N N . VAL A 1 235 ? 20.499 -7.858 -4.669 1.00 65.94 235 VAL A N 1
ATOM 1814 C CA . VAL A 1 235 ? 19.761 -7.849 -3.409 1.00 65.94 235 VAL A CA 1
ATOM 1815 C C . VAL A 1 235 ? 19.659 -9.270 -2.899 1.00 65.94 235 VAL A C 1
ATOM 1817 O O . VAL A 1 235 ? 19.138 -10.139 -3.594 1.00 65.94 235 VAL A O 1
ATOM 1820 N N . GLU A 1 236 ? 20.043 -9.459 -1.641 1.00 65.38 236 GLU A N 1
ATOM 1821 C CA . GLU A 1 236 ? 19.736 -10.675 -0.902 1.00 65.38 236 GLU A CA 1
ATOM 1822 C C . GLU A 1 236 ? 18.598 -10.414 0.101 1.00 65.38 236 GLU A C 1
ATOM 1824 O O . GLU A 1 236 ? 18.650 -9.442 0.870 1.00 65.38 236 GLU A O 1
ATOM 1829 N N . PRO A 1 237 ? 17.529 -11.232 0.104 1.00 63.53 237 PRO A N 1
ATOM 1830 C CA . PRO A 1 237 ? 16.544 -11.192 1.174 1.00 63.53 237 PRO A CA 1
ATOM 1831 C C . PRO A 1 237 ? 17.213 -11.633 2.479 1.00 63.53 237 PRO A C 1
ATOM 1833 O O . PRO A 1 237 ? 17.835 -12.689 2.540 1.00 63.53 237 PRO A O 1
ATOM 1836 N N . THR A 1 238 ? 17.077 -10.833 3.536 1.00 64.06 238 THR A N 1
ATOM 1837 C CA . THR A 1 238 ? 17.729 -11.135 4.818 1.00 64.06 238 THR A CA 1
ATOM 1838 C C . THR A 1 238 ? 16.856 -11.983 5.734 1.00 64.06 238 THR A C 1
ATOM 1840 O O . THR A 1 238 ? 17.384 -12.756 6.528 1.00 64.06 238 THR A O 1
ATOM 1843 N N . GLN A 1 239 ? 15.525 -11.853 5.648 1.00 72.69 239 GLN A N 1
ATOM 1844 C CA . GLN A 1 239 ? 14.594 -12.656 6.445 1.00 72.69 239 GLN A CA 1
ATOM 1845 C C . GLN A 1 239 ? 13.193 -12.690 5.817 1.00 72.69 239 GLN A C 1
ATOM 1847 O O . GLN A 1 239 ? 12.669 -11.650 5.418 1.00 72.69 239 GLN A O 1
ATOM 1852 N N . ILE A 1 240 ? 12.581 -13.879 5.784 1.00 72.38 240 ILE A N 1
ATOM 1853 C CA . ILE A 1 240 ? 11.156 -14.101 5.495 1.00 72.38 240 ILE A CA 1
ATOM 1854 C C . ILE A 1 240 ? 10.566 -14.812 6.719 1.00 72.38 240 ILE A C 1
ATOM 1856 O O . ILE A 1 240 ? 11.113 -15.836 7.132 1.00 72.38 240 ILE A O 1
ATOM 1860 N N . GLN A 1 241 ? 9.519 -14.245 7.325 1.00 62.41 241 GLN A N 1
ATOM 1861 C CA . GLN A 1 241 ? 8.843 -14.798 8.512 1.00 62.41 241 GLN A CA 1
ATOM 1862 C C . GLN A 1 241 ? 7.607 -15.636 8.174 1.00 62.41 241 GLN A C 1
ATOM 1864 O O . GLN A 1 241 ? 6.972 -15.396 7.123 1.00 62.41 241 GLN A O 1
#

Organism: NCBI:txid408172

Nearest PDB structures (foldseek):
  5wid-assembly2_B  TM=4.356E-01  e=1.697E-03  Methanosarcina acetivorans C2A
  2hqr-assembly1_B  TM=5.576E-01  e=5.422E-02  Helicobacter pylori J99
  2hqo-assembly1_B  TM=5.803E-01  e=6.735E-01  Helicobacter pylori J99
  7osu-assembly1_A  TM=4.277E-01  e=1.047E+00  synthetic construct
  6acx-assembly3_B  TM=3.102E-01  e=2.459E-01  Mycolicibacterium smegmatis MC2 155

Solvent-accessible surface area (backbone atoms only — not comparable to full-atom values): 13882 Å² total; per-residue (Å²): 133,77,69,70,40,46,70,56,45,24,46,50,26,38,59,71,35,44,80,56,62,50,93,48,60,66,80,82,45,70,70,48,49,56,50,49,53,51,52,55,49,51,51,62,81,42,33,86,62,51,53,89,36,45,49,48,72,65,38,40,31,36,41,39,38,53,48,68,36,41,77,72,69,46,59,71,37,58,49,44,46,50,42,52,53,50,41,29,43,56,67,53,45,52,58,43,80,43,44,54,90,48,48,90,79,47,78,67,83,66,34,47,34,41,37,33,29,38,52,76,71,56,76,64,81,73,50,60,64,43,39,76,73,69,33,41,42,36,36,32,30,76,65,87,47,70,69,50,50,52,56,43,46,74,70,63,29,49,74,42,68,72,64,59,74,74,93,76,78,84,59,74,42,64,71,52,52,52,56,46,44,74,63,65,56,76,59,58,51,43,61,84,64,58,61,43,39,48,64,45,50,17,41,44,95,96,44,76,47,73,40,76,44,68,57,30,59,42,93,81,45,79,68,91,54,71,70,57,26,57,47,72,69,92,74,67,80,73,46,77,114

Sequence (241 aa):
YDFYRPRYMMAEAAALGMIAGAIAVPHGTKEDADVMARYCKFLDEHAEIFQNQNGESTAKVLLVYPRTASHAGRIDGIEMIEVAGRTMIADHVQFDFVPDDLLDKTDLKKYQAIIVVEPDGLTPAGLEQFIAKGGKLIAIPRKADFAATLRWKKLGANFVPGLKPRTGGKPAAQPFRNALRQVVGTPLLQTTAPYTLEAHAYRKPGRLIVHLVNYNRSENATGKSVVAREAPIEVEPTQIQ

Secondary structure (DSSP, 8-state):
--TT-HHHHHHHHHHTTS----TT--TTSHHHHHHHHHHHHHHHHTHHHHTTSSSEE---EEEEE-HHHHHTT--HHHHHHHHHHHHHHHTT--EEEEEGGGGGGS-GGG-SEEEEESGGG---TTHHHHHHTT-EEEEE-SS--HHHHHHHHHTT-EE---PPP-SSSS---HHHHHHHHHHH-S-SEEE---TTEEEEEEEETTEEEEEEEE--B-TT---SSGGGGB-PPP--EEEE-

Radius of gyration: 19.2 Å; Cα contacts (8 Å, |Δi|>4): 404; chains: 1; bounding box: 44×45×52 Å